Protein AF-G2FQE1-F1 (afdb_monomer_lite)

Foldseek 3Di:
DVVVVVVVVVVVVVVVVVVVVVVVVVVVVVVVVVVVVVVVVVVVVVVCVVVPDDDDDPDDCVVVPDDPDPDPPDDDDPPDPDPPPPPDPPPDPDDPPDDPDPDDDPDDPDPVVDPDPDPDPDDDDDDDDDPDDDDDDDPDDDDDPDDDDDDDDDDDDDDDDDDDDDDDDDDDDDDDDDDDDPDPPPDDDDDDDDDDDDDDDDDDDDDDDDDD

Secondary structure (DSSP, 8-state):
-HHHHHHHHHHHHHHHHHHHHHHHHHHHHHHHHHHHHHHHHHHHHHHHHHHS-PPPPP--GGGS-SPP----S----TTS----------PPP-PPP-PPPPS--PPPPPTTT----PPPPPPPPPPPPPPPPPPPPPPPPPPPPPPPPPPP-PPPPPPPPPPP-PPP--PPPP-PPPPPP-----PPPPPPPPPPPPPPPPPPPPPPPPP-

pLDDT: mean 73.3, std 14.6, range [48.66, 98.69]

Sequence (212 aa):
MTTIIAKQGTLDTDLKNLGDQFDQMLNKQDTTNNTLDSINSTLEDLSDYITTPRSASSLSTSSLGSVPTFDPTVPFIPGEPDRDPYNGFIPVPQLPPYIDSPSPLPAMPDPSTLVMPHDNPKPSNSPVPITAPLTPQTPARSQNPLPPQSPVTQQTPLTTSPVAMDPPLTKSPVAMDAPLEPSTVQRSTPIAPQTPISPNQPYTMQEPIPPQ

Structure (mmCIF, N/CA/C/O backbone):
data_AF-G2FQE1-F1
#
_entry.id   AF-G2FQE1-F1
#
loop_
_atom_site.group_PDB
_atom_site.id
_atom_site.type_symbol
_atom_site.label_atom_id
_atom_site.label_alt_id
_atom_site.label_comp_id
_atom_site.label_asym_id
_atom_site.label_entity_id
_atom_site.label_seq_id
_atom_site.pdbx_PDB_ins_code
_atom_site.Cartn_x
_atom_site.Cartn_y
_atom_site.Cartn_z
_atom_site.occupancy
_atom_site.B_iso_or_equiv
_atom_site.auth_seq_id
_atom_site.auth_comp_id
_atom_site.auth_asym_id
_atom_site.auth_atom_id
_atom_site.pdbx_PDB_model_num
ATOM 1 N N . MET A 1 1 ? -31.942 2.927 51.620 1.00 60.81 1 MET A N 1
ATOM 2 C CA . MET A 1 1 ? -32.077 3.544 50.278 1.00 60.81 1 MET A CA 1
ATOM 3 C C . MET A 1 1 ? -30.751 4.068 49.735 1.00 60.81 1 MET A C 1
ATOM 5 O O . MET A 1 1 ? -30.472 3.838 48.569 1.00 60.81 1 MET A O 1
ATOM 9 N N . THR A 1 2 ? -29.896 4.685 50.554 1.00 60.97 2 THR A N 1
ATOM 10 C CA . THR A 1 2 ? -28.629 5.311 50.124 1.00 60.97 2 THR A CA 1
ATOM 11 C C . THR A 1 2 ? -27.652 4.358 49.413 1.00 60.97 2 THR A C 1
ATOM 13 O O . THR A 1 2 ? -27.061 4.727 48.406 1.00 60.97 2 THR A O 1
ATOM 16 N N . THR A 1 3 ? -27.535 3.102 49.858 1.00 64.56 3 THR A N 1
ATOM 17 C CA . THR A 1 3 ? -26.645 2.096 49.238 1.00 64.56 3 THR A CA 1
ATOM 18 C C . THR A 1 3 ? -27.119 1.620 47.861 1.00 64.56 3 THR A C 1
ATOM 20 O O . THR A 1 3 ? -26.300 1.270 47.019 1.00 64.56 3 THR A O 1
ATOM 23 N N . ILE A 1 4 ? -28.435 1.606 47.620 1.00 64.19 4 ILE A N 1
ATOM 24 C CA . ILE A 1 4 ? -29.007 1.211 46.322 1.00 64.19 4 ILE A CA 1
ATOM 25 C C . ILE A 1 4 ? -28.760 2.328 45.299 1.00 64.19 4 ILE A C 1
ATOM 27 O O . ILE A 1 4 ? -28.335 2.050 44.185 1.00 64.19 4 ILE A O 1
ATOM 31 N N . ILE A 1 5 ? -28.915 3.589 45.715 1.00 66.56 5 ILE A N 1
ATOM 32 C CA . ILE A 1 5 ? -28.657 4.767 44.873 1.00 66.56 5 ILE A CA 1
ATOM 33 C C . ILE A 1 5 ? -27.174 4.845 44.466 1.00 66.56 5 ILE A C 1
ATOM 35 O O . ILE A 1 5 ? -26.870 5.112 43.308 1.00 66.56 5 ILE A O 1
ATOM 39 N N . ALA A 1 6 ? -26.246 4.539 45.380 1.00 65.44 6 ALA A N 1
ATOM 40 C CA . ALA A 1 6 ? -24.813 4.535 45.073 1.00 65.44 6 ALA A CA 1
ATOM 41 C C . ALA A 1 6 ? -24.417 3.463 44.037 1.00 65.44 6 ALA A C 1
ATOM 43 O O . ALA A 1 6 ? -23.605 3.736 43.158 1.00 65.44 6 ALA A O 1
ATOM 44 N N . LYS A 1 7 ? -25.015 2.262 44.104 1.00 73.81 7 LYS A N 1
ATOM 45 C CA . LYS A 1 7 ? -24.761 1.184 43.130 1.00 73.81 7 LYS A CA 1
ATOM 46 C C . LYS A 1 7 ? -25.359 1.467 41.746 1.00 73.81 7 LYS A C 1
ATOM 48 O O . LYS A 1 7 ? -24.840 0.968 40.752 1.00 73.81 7 LYS A O 1
ATOM 53 N N . GLN A 1 8 ? -26.427 2.263 41.678 1.00 70.00 8 GLN A N 1
ATOM 54 C CA . GLN A 1 8 ? -27.011 2.698 40.408 1.00 70.00 8 GLN A CA 1
ATOM 55 C C . GLN A 1 8 ? -26.047 3.636 39.658 1.00 70.00 8 GLN A C 1
ATOM 57 O O . GLN A 1 8 ? -25.784 3.429 38.479 1.00 70.00 8 GLN A O 1
ATOM 62 N N . GLY A 1 9 ? -25.439 4.602 40.360 1.00 81.12 9 GLY A N 1
ATOM 63 C CA . GLY A 1 9 ? -24.498 5.554 39.752 1.00 81.12 9 GLY A CA 1
ATOM 64 C C . GLY A 1 9 ? -23.199 4.920 39.233 1.00 81.12 9 GLY A C 1
ATOM 65 O O . GLY A 1 9 ? -22.647 5.376 38.230 1.00 81.12 9 GLY A O 1
ATOM 66 N N . THR A 1 10 ? -22.719 3.844 39.869 1.00 88.62 10 THR A N 1
ATOM 67 C CA . THR A 1 10 ? -21.558 3.087 39.368 1.00 88.62 10 THR A CA 1
ATOM 68 C C . THR A 1 10 ? -21.888 2.322 38.088 1.00 88.62 10 THR A C 1
ATOM 70 O O . THR A 1 10 ? -21.100 2.359 37.151 1.00 88.62 10 THR A O 1
ATOM 73 N N . LEU A 1 11 ? -23.075 1.708 38.007 1.00 92.12 11 LEU A N 1
ATOM 74 C CA . LEU A 1 11 ? -23.494 0.958 36.820 1.00 92.12 11 LEU A CA 1
ATOM 75 C C . LEU A 1 11 ? -23.628 1.861 35.587 1.00 92.12 11 LEU A C 1
ATOM 77 O O . LEU A 1 11 ? -23.154 1.495 34.515 1.00 92.12 11 LEU A O 1
ATOM 81 N N . ASP A 1 12 ? -24.221 3.047 35.738 1.00 94.94 12 ASP A N 1
ATOM 82 C CA . ASP A 1 12 ? -24.352 4.002 34.628 1.00 94.94 12 ASP A CA 1
ATOM 83 C C . ASP A 1 12 ? -22.978 4.454 34.106 1.00 94.94 12 ASP A C 1
ATOM 85 O O . ASP A 1 12 ? -22.769 4.582 32.898 1.00 94.94 12 ASP A O 1
ATOM 89 N N . THR A 1 13 ? -22.013 4.641 35.013 1.00 95.62 13 THR A N 1
ATOM 90 C CA . THR A 1 13 ? -20.633 4.998 34.653 1.00 95.62 13 THR A CA 1
ATOM 91 C C . THR A 1 13 ? -19.942 3.859 33.905 1.00 95.62 13 THR A C 1
ATOM 93 O O . THR A 1 13 ? -19.303 4.095 32.880 1.00 95.62 13 THR A O 1
ATOM 96 N N . ASP A 1 14 ? -20.100 2.622 34.373 1.00 95.94 14 ASP A N 1
ATOM 97 C CA . ASP A 1 14 ? -19.500 1.444 33.744 1.00 95.94 14 ASP A CA 1
ATOM 98 C C . ASP A 1 14 ? -20.082 1.187 32.348 1.00 95.94 14 ASP A C 1
ATOM 100 O O . ASP A 1 14 ? -19.332 0.920 31.408 1.00 95.94 14 ASP A O 1
ATOM 104 N N . LEU A 1 15 ? -21.401 1.337 32.181 1.00 97.69 15 LEU A N 1
ATOM 105 C CA . LEU A 1 15 ? -22.065 1.213 30.880 1.00 97.69 15 LEU A CA 1
ATOM 106 C C . LEU A 1 15 ? -21.604 2.296 29.902 1.00 97.69 15 LEU A C 1
ATOM 108 O O . LEU A 1 15 ? -21.346 1.994 28.736 1.00 97.69 15 LEU A O 1
ATOM 112 N N . LYS A 1 16 ? -21.445 3.538 30.372 1.00 97.50 16 LYS A N 1
ATOM 113 C CA . LYS A 1 16 ? -20.889 4.619 29.553 1.00 97.50 16 LYS A CA 1
ATOM 114 C C . LYS A 1 16 ? -19.453 4.309 29.125 1.00 97.50 16 LYS A C 1
ATOM 116 O O . LYS A 1 16 ? -19.133 4.430 27.948 1.00 97.50 16 LYS A O 1
ATOM 121 N N . ASN A 1 17 ? -18.607 3.869 30.056 1.00 97.50 17 ASN A N 1
ATOM 122 C CA . ASN A 1 17 ? -17.221 3.510 29.758 1.00 97.50 17 ASN A CA 1
ATOM 123 C C . ASN A 1 17 ? -17.131 2.351 28.754 1.00 97.50 17 ASN A C 1
ATOM 125 O O . ASN A 1 17 ? -16.271 2.371 27.876 1.00 97.50 17 ASN A O 1
ATOM 129 N N . LEU A 1 18 ? -18.019 1.357 28.862 1.00 98.31 18 LEU A N 1
ATOM 130 C CA . LEU A 1 18 ? -18.104 0.256 27.904 1.00 98.31 18 LEU A CA 1
ATOM 131 C C . LEU A 1 18 ? -18.507 0.755 26.508 1.00 98.31 18 LEU A C 1
ATOM 133 O O . LEU A 1 18 ? -17.918 0.322 25.519 1.00 98.31 18 LEU A O 1
ATOM 137 N N . GLY A 1 19 ? -19.463 1.687 26.432 1.00 98.44 19 GLY A N 1
ATOM 138 C CA . GLY A 1 19 ? -19.838 2.357 25.183 1.00 98.44 19 GLY A CA 1
ATOM 139 C C . GLY A 1 19 ? -18.655 3.092 24.550 1.00 98.44 19 GLY A C 1
ATOM 140 O O . GLY A 1 19 ? -18.299 2.814 23.408 1.00 98.44 19 GLY A O 1
ATOM 141 N N . ASP A 1 20 ? -17.965 3.925 25.334 1.00 98.50 20 ASP A N 1
ATOM 142 C CA . ASP A 1 20 ? -16.794 4.685 24.878 1.00 98.50 20 ASP A CA 1
ATOM 143 C C . ASP A 1 20 ? -15.660 3.749 24.383 1.00 98.50 20 ASP A C 1
ATOM 145 O O . ASP A 1 20 ? -14.934 4.071 23.438 1.00 98.50 20 ASP A O 1
ATOM 149 N N . GLN A 1 21 ? -15.494 2.568 24.996 1.00 98.44 21 GLN A N 1
ATOM 150 C CA . GLN A 1 21 ? -14.537 1.549 24.541 1.00 98.44 21 GLN A CA 1
ATOM 151 C C . GLN A 1 21 ? -14.956 0.886 23.225 1.00 98.44 21 GLN A C 1
ATOM 153 O O . GLN A 1 21 ? -14.098 0.628 22.374 1.00 98.44 21 GLN A O 1
ATOM 158 N N . PHE A 1 22 ? -16.248 0.603 23.048 1.00 98.69 22 PHE A N 1
ATOM 159 C CA . PHE A 1 22 ? -16.766 0.011 21.817 1.00 98.69 22 PHE A CA 1
ATOM 160 C C . PHE A 1 22 ? -16.602 0.969 20.632 1.00 98.69 22 PHE A C 1
ATOM 162 O O . PHE A 1 22 ? -16.105 0.563 19.581 1.00 98.69 22 PHE A O 1
ATOM 169 N N . ASP A 1 23 ? -16.878 2.257 20.836 1.00 98.56 23 ASP A N 1
ATOM 170 C CA . ASP A 1 23 ? -16.671 3.292 19.818 1.00 98.56 23 ASP A CA 1
ATOM 171 C C . ASP A 1 23 ? -15.193 3.416 19.423 1.00 98.56 23 ASP A C 1
ATOM 173 O O . ASP A 1 23 ? -14.850 3.545 18.246 1.00 98.56 23 ASP A O 1
ATOM 177 N N . GLN A 1 24 ? -14.271 3.323 20.385 1.00 98.19 24 GLN A N 1
ATOM 178 C CA . GLN A 1 24 ? -12.838 3.294 20.076 1.00 98.19 24 GLN A CA 1
ATOM 179 C C . GLN A 1 24 ? -12.437 2.057 19.268 1.00 98.19 24 GLN A C 1
ATOM 181 O O . GLN A 1 24 ? -11.564 2.146 18.401 1.00 98.19 24 GLN A O 1
ATOM 186 N N . MET A 1 25 ? -13.042 0.903 19.552 1.00 98.00 25 MET A N 1
ATOM 187 C CA . MET A 1 25 ? -12.784 -0.331 18.813 1.00 98.00 25 MET A CA 1
ATOM 188 C C . MET A 1 25 ? -13.276 -0.225 17.368 1.00 98.00 25 MET A C 1
ATOM 190 O O . MET A 1 25 ? -12.519 -0.562 16.459 1.00 98.00 25 MET A O 1
ATOM 194 N N . LEU A 1 26 ? -14.480 0.314 17.160 1.00 98.50 26 LEU A N 1
ATOM 195 C CA . LEU A 1 26 ? -15.042 0.580 15.834 1.00 98.50 26 LEU A CA 1
ATOM 196 C C . LEU A 1 26 ? -14.143 1.518 15.022 1.00 98.50 26 LEU A C 1
ATOM 198 O O . LEU A 1 26 ? -13.720 1.171 13.924 1.00 98.50 26 LEU A O 1
ATOM 202 N N . ASN A 1 27 ? -13.725 2.644 15.606 1.00 98.44 27 ASN A N 1
ATOM 203 C CA . ASN A 1 27 ? -12.832 3.589 14.927 1.00 98.44 27 ASN A CA 1
ATOM 204 C C . ASN A 1 27 ? -11.481 2.956 14.529 1.00 98.44 27 ASN A C 1
ATOM 206 O O . ASN A 1 27 ? -10.924 3.243 13.463 1.00 98.44 27 ASN A O 1
ATOM 210 N N . LYS A 1 28 ? -10.932 2.073 15.375 1.00 98.50 28 LYS A N 1
ATOM 211 C CA . LYS A 1 28 ? -9.708 1.319 15.050 1.00 98.50 28 LYS A CA 1
ATOM 212 C C . LYS A 1 28 ? -9.937 0.310 13.929 1.00 98.50 28 LYS A C 1
ATOM 214 O O . LYS A 1 28 ? -9.049 0.133 13.091 1.00 98.50 28 LYS A O 1
ATOM 219 N N . GLN A 1 29 ? -11.097 -0.341 13.912 1.00 98.62 29 GLN A N 1
ATOM 220 C CA . GLN A 1 29 ? -11.478 -1.266 12.852 1.00 98.62 29 GLN A CA 1
ATOM 221 C C . GLN A 1 29 ? -11.587 -0.535 11.509 1.00 98.62 29 GLN A C 1
ATOM 223 O O . GLN A 1 29 ? -10.979 -0.980 10.537 1.00 98.62 29 GLN A O 1
ATOM 228 N N . ASP A 1 30 ? -12.236 0.628 11.476 1.00 98.44 30 ASP A N 1
ATOM 229 C CA . ASP A 1 30 ? -12.350 1.454 10.268 1.00 98.44 30 ASP A CA 1
ATOM 230 C C . ASP A 1 30 ? -10.982 1.910 9.754 1.00 98.44 30 ASP A C 1
ATOM 232 O O . ASP A 1 30 ? -10.675 1.787 8.570 1.00 98.44 30 ASP A O 1
ATOM 236 N N . THR A 1 31 ? -10.104 2.360 10.654 1.00 98.44 31 THR A N 1
ATOM 237 C CA . THR A 1 31 ? -8.726 2.740 10.296 1.00 98.44 31 THR A CA 1
ATOM 238 C C . THR A 1 31 ? -7.957 1.564 9.683 1.00 98.44 31 THR A C 1
ATOM 240 O O . THR A 1 31 ? -7.219 1.731 8.708 1.00 98.44 31 THR A O 1
ATOM 243 N N . THR A 1 32 ? -8.138 0.364 10.241 1.00 98.38 32 THR A N 1
ATOM 244 C CA . THR A 1 32 ? -7.500 -0.860 9.741 1.00 98.38 32 THR A CA 1
ATOM 245 C C . THR A 1 32 ? -8.018 -1.217 8.350 1.00 98.38 32 THR A C 1
ATOM 247 O O . THR A 1 32 ? -7.208 -1.486 7.464 1.00 98.38 32 THR A O 1
ATOM 250 N N . ASN A 1 33 ? -9.334 -1.149 8.133 1.00 98.50 33 ASN A N 1
ATOM 251 C CA . ASN A 1 33 ? -9.948 -1.404 6.828 1.00 98.50 33 ASN A CA 1
ATOM 252 C C . ASN A 1 33 ? -9.439 -0.416 5.769 1.00 98.50 33 ASN A C 1
ATOM 254 O O . ASN A 1 33 ? -8.922 -0.842 4.743 1.00 98.50 33 ASN A O 1
ATOM 258 N N . ASN A 1 34 ? -9.432 0.885 6.072 1.00 98.50 34 ASN A N 1
ATOM 259 C CA . ASN A 1 34 ? -8.918 1.910 5.154 1.00 98.50 34 ASN A CA 1
ATOM 260 C C . ASN A 1 34 ? -7.437 1.690 4.785 1.00 98.50 34 ASN A C 1
ATOM 262 O O . ASN A 1 34 ? -7.003 1.965 3.663 1.00 98.50 34 ASN A O 1
ATOM 266 N N . THR A 1 35 ? -6.640 1.191 5.736 1.00 98.62 35 THR A N 1
ATOM 267 C CA . THR A 1 35 ? -5.233 0.845 5.495 1.00 98.62 35 THR A CA 1
ATOM 268 C C . THR A 1 35 ? -5.109 -0.370 4.574 1.00 98.62 35 THR A C 1
ATOM 270 O O . THR A 1 35 ? -4.293 -0.352 3.654 1.00 98.62 35 THR A O 1
ATOM 273 N N . LEU A 1 36 ? -5.920 -1.411 4.793 1.00 98.69 36 LEU A N 1
ATOM 274 C CA . LEU A 1 36 ? -5.958 -2.597 3.933 1.00 98.69 36 LEU A CA 1
ATOM 275 C C . LEU A 1 36 ? -6.382 -2.247 2.504 1.00 98.69 36 LEU A C 1
ATOM 277 O O . LEU A 1 36 ? -5.744 -2.715 1.564 1.00 98.69 36 LEU A O 1
ATOM 281 N N . ASP A 1 37 ? -7.369 -1.368 2.344 1.00 98.62 37 ASP A N 1
ATOM 282 C CA . ASP A 1 37 ? -7.817 -0.897 1.030 1.00 98.62 37 ASP A CA 1
ATOM 283 C C . ASP A 1 37 ? -6.700 -0.142 0.296 1.00 98.62 37 ASP A C 1
ATOM 285 O O . ASP A 1 37 ? -6.446 -0.376 -0.886 1.00 98.62 37 ASP A O 1
ATOM 289 N N . SER A 1 38 ? -5.961 0.707 1.017 1.00 98.56 38 SER A N 1
ATOM 290 C CA . SER A 1 38 ? -4.816 1.442 0.463 1.00 98.56 38 SER A CA 1
ATOM 291 C C . SER A 1 38 ? -3.686 0.502 0.024 1.00 98.56 38 SER A C 1
ATOM 293 O O . SER A 1 38 ? -3.086 0.687 -1.039 1.00 98.56 38 SER A O 1
ATOM 295 N N . ILE A 1 39 ? -3.398 -0.531 0.825 1.00 98.56 39 ILE A N 1
ATOM 296 C CA . ILE A 1 39 ? -2.419 -1.569 0.475 1.00 98.56 39 ILE A CA 1
ATOM 297 C C . ILE A 1 39 ? -2.881 -2.325 -0.769 1.00 98.56 39 ILE A C 1
ATOM 299 O O . ILE A 1 39 ? -2.083 -2.512 -1.684 1.00 98.56 39 ILE A O 1
ATOM 303 N N . ASN A 1 40 ? -4.154 -2.722 -0.830 1.00 98.56 40 ASN A N 1
ATOM 304 C CA . ASN A 1 40 ? -4.689 -3.458 -1.969 1.00 98.56 40 ASN A CA 1
ATOM 305 C C . ASN A 1 40 ? -4.598 -2.634 -3.262 1.00 98.56 40 ASN A C 1
ATOM 307 O O . ASN A 1 40 ? -4.081 -3.130 -4.257 1.00 98.56 40 ASN A O 1
ATOM 311 N N . SER A 1 41 ? -4.969 -1.351 -3.214 1.00 98.50 41 SER A N 1
ATOM 312 C CA . SER A 1 41 ? -4.802 -0.427 -4.345 1.00 98.50 41 SER A CA 1
ATOM 313 C C . SER A 1 41 ? -3.339 -0.310 -4.789 1.00 98.50 41 SER A C 1
ATOM 315 O O . SER A 1 41 ? -3.049 -0.350 -5.979 1.00 98.50 41 SER A O 1
ATOM 317 N N . THR A 1 42 ? -2.398 -0.215 -3.844 1.00 98.56 42 THR A N 1
ATOM 318 C CA . THR A 1 42 ? -0.963 -0.124 -4.169 1.00 98.56 42 THR A CA 1
ATOM 319 C C . THR A 1 42 ? -0.447 -1.414 -4.816 1.00 98.56 42 THR A C 1
ATOM 321 O O . THR A 1 42 ? 0.402 -1.376 -5.706 1.00 98.56 42 THR A O 1
ATOM 324 N N . LEU A 1 43 ? -0.940 -2.572 -4.366 1.00 98.50 43 LEU A N 1
ATOM 325 C CA . LEU A 1 43 ? -0.593 -3.867 -4.949 1.00 98.50 43 LEU A CA 1
ATOM 326 C C . LEU A 1 43 ? -1.181 -4.033 -6.353 1.00 98.50 43 LEU A C 1
ATOM 328 O O . LEU A 1 43 ? -0.507 -4.596 -7.214 1.00 98.50 43 LEU A O 1
ATOM 332 N N . GLU A 1 44 ? -2.386 -3.521 -6.602 1.00 98.38 44 GLU A N 1
ATOM 333 C CA . GLU A 1 44 ? -2.984 -3.475 -7.940 1.00 98.38 44 GLU A CA 1
ATOM 334 C C . GLU A 1 44 ? -2.168 -2.588 -8.886 1.00 98.38 44 GLU A C 1
ATOM 336 O O . GLU A 1 44 ? -1.800 -3.043 -9.969 1.00 98.38 44 GLU A O 1
ATOM 341 N N . ASP A 1 45 ? -1.785 -1.384 -8.452 1.00 97.56 45 ASP A N 1
ATOM 342 C CA . ASP A 1 45 ? -0.933 -0.482 -9.238 1.00 97.56 45 ASP A CA 1
ATOM 343 C C . ASP A 1 45 ? 0.431 -1.111 -9.552 1.00 97.56 45 ASP A C 1
ATOM 345 O O . ASP A 1 45 ? 0.932 -1.026 -10.678 1.00 97.56 45 ASP A O 1
ATOM 349 N N . LEU A 1 46 ? 1.045 -1.773 -8.565 1.00 97.81 46 LEU A N 1
ATOM 350 C CA . LEU A 1 46 ? 2.307 -2.482 -8.758 1.00 97.81 46 LEU A CA 1
ATOM 351 C C . LEU A 1 46 ? 2.137 -3.657 -9.724 1.00 97.81 46 LEU A C 1
ATOM 353 O O . LEU A 1 46 ? 2.990 -3.863 -10.587 1.00 97.81 46 LEU A O 1
ATOM 357 N N . SER A 1 47 ? 1.045 -4.410 -9.590 1.00 97.69 47 SER A N 1
ATOM 358 C CA . SER A 1 47 ? 0.710 -5.510 -10.489 1.00 97.69 47 SER A CA 1
ATOM 359 C C . SER A 1 47 ? 0.544 -5.011 -11.923 1.00 97.69 47 SER A C 1
ATOM 361 O O . SER A 1 47 ? 1.112 -5.599 -12.843 1.00 97.69 47 SER A O 1
ATOM 363 N N . ASP A 1 48 ? -0.169 -3.907 -12.140 1.00 97.31 48 ASP A N 1
ATOM 364 C CA . ASP A 1 48 ? -0.281 -3.293 -13.465 1.00 97.31 48 ASP A CA 1
ATOM 365 C C . ASP A 1 48 ? 1.088 -2.835 -13.987 1.00 97.31 48 ASP A C 1
ATOM 367 O O . ASP A 1 48 ? 1.449 -3.115 -15.129 1.00 97.31 48 ASP A O 1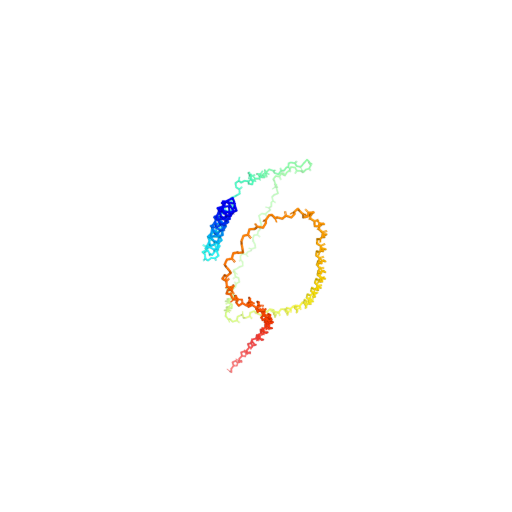
ATOM 371 N N . TYR A 1 49 ? 1.906 -2.204 -13.143 1.00 94.81 49 TYR A N 1
ATOM 372 C CA . TYR A 1 49 ? 3.239 -1.751 -13.539 1.00 94.81 49 TYR A CA 1
ATOM 373 C C . TYR A 1 49 ? 4.147 -2.895 -14.018 1.00 94.81 49 TYR A C 1
ATOM 375 O O . TYR A 1 49 ? 4.876 -2.722 -14.996 1.00 94.81 49 TYR A O 1
ATOM 383 N N . ILE A 1 50 ? 4.114 -4.053 -13.349 1.00 95.81 50 ILE A N 1
ATOM 384 C CA . ILE A 1 50 ? 4.960 -5.203 -13.710 1.00 95.81 50 ILE A CA 1
ATOM 385 C C . ILE A 1 50 ? 4.383 -6.042 -14.857 1.00 95.81 50 ILE A C 1
ATOM 387 O O . ILE A 1 50 ? 5.152 -6.689 -15.568 1.00 95.81 50 ILE A O 1
ATOM 391 N N . THR A 1 51 ? 3.058 -6.074 -15.029 1.00 96.38 51 THR A N 1
ATOM 392 C CA . THR A 1 51 ? 2.403 -6.938 -16.030 1.00 96.38 51 THR A CA 1
ATOM 393 C C . THR A 1 51 ? 2.108 -6.229 -17.344 1.00 96.38 51 THR A C 1
ATOM 395 O O . THR A 1 51 ? 2.090 -6.886 -18.386 1.00 96.38 51 THR A O 1
ATOM 398 N N . THR A 1 52 ? 1.929 -4.909 -17.328 1.00 95.12 52 THR A N 1
ATOM 399 C CA . THR A 1 52 ? 1.635 -4.118 -18.521 1.00 95.12 52 THR A CA 1
ATOM 400 C C . THR A 1 52 ? 2.941 -3.582 -19.118 1.00 95.12 52 THR A C 1
ATOM 402 O O . THR A 1 52 ? 3.600 -2.750 -18.491 1.00 95.12 52 THR A O 1
ATOM 405 N N . PRO A 1 53 ? 3.350 -3.999 -20.335 1.00 88.38 53 PRO A N 1
ATOM 406 C CA . PRO A 1 53 ? 4.543 -3.466 -20.987 1.00 88.38 53 PRO A CA 1
ATOM 407 C C . PRO A 1 53 ? 4.404 -1.958 -21.212 1.00 88.38 53 PRO A C 1
ATOM 409 O O . PRO A 1 53 ? 3.556 -1.504 -21.982 1.00 88.38 53 PRO A O 1
ATOM 412 N N . ARG A 1 54 ? 5.246 -1.163 -20.549 1.00 85.88 54 ARG A N 1
ATOM 413 C CA . ARG A 1 54 ? 5.267 0.296 -20.710 1.00 85.88 54 ARG A CA 1
ATOM 414 C C . ARG A 1 54 ? 6.383 0.686 -21.670 1.00 85.88 54 ARG A C 1
ATOM 416 O O . ARG A 1 54 ? 7.527 0.268 -21.517 1.00 85.88 54 ARG A O 1
ATOM 423 N N . SER A 1 55 ? 6.053 1.506 -22.664 1.00 86.50 55 SER A N 1
ATOM 424 C CA . SER A 1 55 ? 7.076 2.157 -23.486 1.00 86.50 55 SER A CA 1
ATOM 425 C C . SER A 1 55 ? 7.787 3.203 -22.632 1.00 86.50 55 SER A C 1
ATOM 427 O O . SER A 1 55 ? 7.125 3.981 -21.945 1.00 86.50 55 SER A O 1
ATOM 429 N N . ALA A 1 56 ? 9.120 3.220 -22.647 1.00 80.00 56 ALA A N 1
ATOM 430 C CA . ALA A 1 56 ? 9.879 4.233 -21.926 1.00 80.00 56 ALA A CA 1
ATOM 431 C C . ALA A 1 56 ? 9.509 5.624 -22.462 1.00 80.00 56 ALA A C 1
ATOM 433 O O . ALA A 1 56 ? 9.637 5.888 -23.659 1.00 80.00 56 ALA A O 1
ATOM 434 N N . SER A 1 57 ? 9.046 6.512 -21.580 1.00 81.25 57 SER A N 1
ATOM 435 C CA . SER A 1 57 ? 8.852 7.917 -21.928 1.00 81.25 57 SER A CA 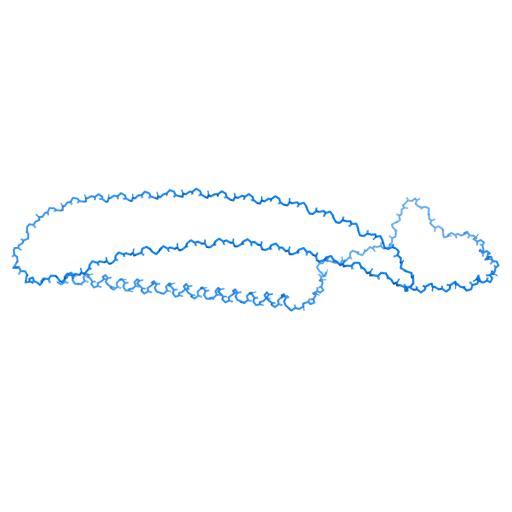1
ATOM 436 C C . SER A 1 57 ? 10.184 8.502 -22.396 1.00 81.25 57 SER A C 1
ATOM 438 O O . SER A 1 57 ? 11.223 8.254 -21.781 1.00 81.25 57 SER A O 1
ATOM 440 N N . SER A 1 58 ? 10.165 9.291 -23.472 1.00 80.62 58 SER A N 1
ATOM 441 C CA . SER A 1 58 ? 11.358 9.994 -23.944 1.00 80.62 58 SER A CA 1
ATOM 442 C C . SER A 1 58 ? 11.920 10.859 -22.816 1.00 80.62 58 SER A C 1
ATOM 444 O O . SER A 1 58 ? 11.192 11.674 -22.243 1.00 80.62 58 SER A O 1
ATOM 446 N N . LEU A 1 59 ? 13.204 10.687 -22.502 1.00 82.25 59 LEU A N 1
ATOM 447 C CA . LEU A 1 59 ? 13.885 11.488 -21.494 1.00 82.25 59 LEU A CA 1
ATOM 448 C C . LEU A 1 59 ? 13.851 12.958 -21.941 1.00 82.25 59 LEU A C 1
ATOM 450 O O . LEU A 1 59 ? 14.477 13.321 -22.935 1.00 82.25 59 LEU A O 1
ATOM 454 N N . SER A 1 60 ? 13.081 13.797 -21.246 1.00 82.12 60 SER A N 1
ATOM 455 C CA . SER A 1 60 ? 13.012 15.221 -21.567 1.00 82.12 60 SER A CA 1
ATOM 456 C C . SER A 1 60 ? 14.298 15.896 -21.108 1.00 82.12 60 SER A C 1
ATOM 458 O O . SER A 1 60 ? 14.527 16.094 -19.917 1.00 82.12 60 SER A O 1
ATOM 460 N N . THR A 1 61 ? 15.147 16.254 -22.065 1.00 79.31 61 THR A N 1
ATOM 461 C CA . THR A 1 61 ? 16.374 17.019 -21.823 1.00 79.31 61 THR A CA 1
ATOM 462 C C . THR A 1 61 ? 16.118 18.524 -21.785 1.00 79.31 61 THR A C 1
ATOM 464 O O . THR A 1 61 ? 17.066 19.297 -21.697 1.00 79.31 61 THR A O 1
ATOM 467 N N . SER A 1 62 ? 14.857 18.972 -21.826 1.00 80.56 62 SER A N 1
ATOM 468 C CA . SER A 1 62 ? 14.503 20.398 -21.836 1.00 80.56 62 SER A CA 1
ATOM 469 C C . SER A 1 62 ? 15.001 21.152 -20.595 1.00 80.56 62 SER A C 1
ATOM 471 O O . SER A 1 62 ? 1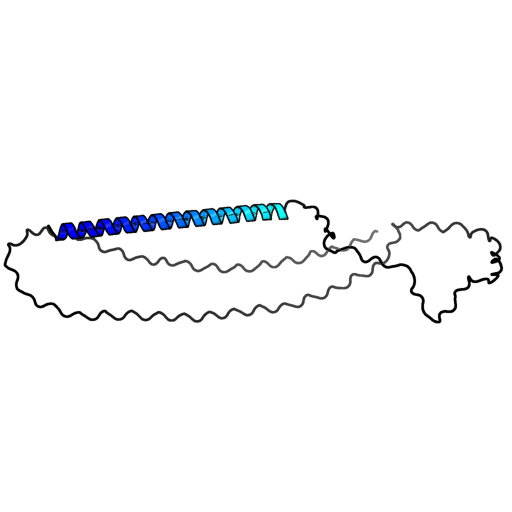5.185 22.363 -20.656 1.00 80.56 62 SER A O 1
ATOM 473 N N . SER A 1 63 ? 15.249 20.451 -19.482 1.00 82.06 63 SER A N 1
ATOM 474 C CA . SER A 1 63 ? 15.819 21.022 -18.254 1.00 82.06 63 SER A CA 1
ATOM 475 C C . SER A 1 63 ? 17.350 21.053 -18.223 1.00 82.06 63 SER A C 1
ATOM 477 O O . SER A 1 63 ? 17.913 21.724 -17.362 1.00 82.06 63 SER A O 1
ATOM 479 N N . LEU A 1 64 ? 18.036 20.373 -19.151 1.00 77.38 64 LEU A N 1
ATOM 480 C CA . LEU A 1 64 ? 19.505 20.344 -19.218 1.00 77.38 64 LEU A CA 1
ATOM 481 C C . LEU A 1 64 ? 20.104 21.619 -19.839 1.00 77.38 64 LEU A C 1
ATOM 483 O O . LEU A 1 64 ? 21.317 21.711 -20.006 1.00 77.38 64 LEU A O 1
ATOM 487 N N . GLY A 1 65 ? 19.267 22.618 -20.134 1.00 79.88 65 GLY A N 1
ATOM 488 C CA . GLY A 1 65 ? 19.681 23.859 -20.775 1.00 79.88 65 GLY A CA 1
ATOM 489 C C . GLY A 1 65 ? 20.032 23.664 -22.250 1.00 79.88 65 GLY A C 1
ATOM 490 O O . GLY A 1 65 ? 20.028 22.555 -22.786 1.00 79.88 65 GLY A O 1
ATOM 491 N N . SER A 1 66 ? 20.302 24.772 -22.936 1.00 80.31 66 SER A N 1
ATOM 492 C CA . SER A 1 66 ? 20.788 24.733 -24.313 1.00 80.31 66 SER A CA 1
ATOM 493 C C . SER A 1 66 ? 22.118 23.986 -24.353 1.00 80.31 66 SER A C 1
ATOM 495 O O . SER A 1 66 ? 23.036 24.325 -23.605 1.00 80.31 66 SER A O 1
ATOM 497 N N . VAL A 1 67 ? 22.230 22.989 -25.234 1.00 78.94 67 VAL A N 1
ATOM 498 C CA . VAL A 1 67 ? 23.515 22.344 -25.530 1.00 78.94 67 VAL A CA 1
ATOM 499 C C . VAL A 1 67 ? 24.515 23.455 -25.868 1.00 78.94 67 VAL A C 1
ATOM 501 O O . VAL A 1 67 ? 24.188 24.292 -26.715 1.00 78.94 67 VAL A O 1
ATOM 504 N N . PRO A 1 68 ? 25.688 23.521 -25.210 1.00 75.50 68 PRO A N 1
ATOM 505 C CA . PRO A 1 68 ? 26.679 24.536 -25.522 1.00 75.50 68 PRO A CA 1
ATOM 506 C C . PRO A 1 68 ? 27.027 24.433 -27.006 1.00 75.50 68 PRO A C 1
ATOM 508 O O . PRO A 1 68 ? 27.507 23.406 -27.485 1.00 75.50 68 PRO A O 1
ATOM 511 N N . THR A 1 69 ? 26.726 25.493 -27.749 1.00 77.81 69 THR A N 1
ATOM 512 C CA . THR A 1 69 ? 27.122 25.616 -29.145 1.00 77.81 69 THR A CA 1
ATOM 513 C C . THR A 1 69 ? 28.625 25.830 -29.158 1.00 77.81 69 THR A C 1
ATOM 515 O O . THR A 1 69 ? 29.101 26.894 -28.762 1.00 77.81 69 THR A O 1
ATOM 518 N N . PHE A 1 70 ? 29.377 24.811 -29.565 1.00 74.06 70 PHE A N 1
ATOM 519 C CA . PHE A 1 70 ? 30.791 24.986 -29.858 1.00 74.06 70 PHE A CA 1
ATOM 520 C C . PHE A 1 70 ? 30.904 25.896 -31.075 1.00 74.06 70 PHE A C 1
ATOM 522 O O . PHE A 1 70 ? 30.335 25.603 -32.126 1.00 74.06 70 PHE A O 1
ATOM 529 N N . ASP A 1 71 ? 31.605 27.010 -30.908 1.00 80.94 71 ASP A N 1
ATOM 530 C CA . ASP A 1 71 ? 32.021 27.839 -32.025 1.00 80.94 71 ASP A CA 1
ATOM 531 C C . ASP A 1 71 ? 33.013 27.018 -32.871 1.00 80.94 71 ASP A C 1
ATOM 533 O O . ASP A 1 71 ? 34.069 26.639 -32.357 1.00 80.94 71 ASP A O 1
ATOM 537 N N . PRO A 1 72 ? 32.687 26.672 -34.132 1.00 74.56 72 PRO A N 1
ATOM 538 C CA . PRO A 1 72 ? 33.589 25.911 -34.992 1.00 74.56 72 PRO A CA 1
ATOM 539 C C . PRO A 1 72 ? 34.791 26.744 -35.454 1.00 74.56 72 PRO A C 1
ATOM 541 O O . PRO A 1 72 ? 35.667 26.216 -36.144 1.00 74.56 72 PRO A O 1
ATOM 544 N N . THR A 1 73 ? 34.837 2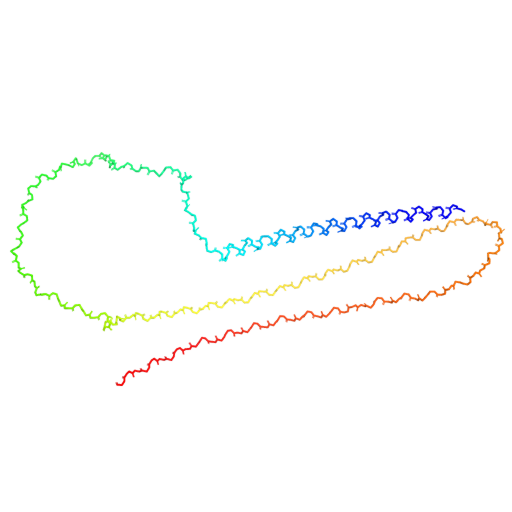8.036 -35.122 1.00 79.62 73 THR A N 1
ATOM 545 C CA . THR A 1 73 ? 35.961 28.896 -35.465 1.00 79.62 73 THR A CA 1
ATOM 546 C C . THR A 1 73 ? 37.184 28.449 -34.671 1.00 79.62 73 THR A C 1
ATOM 548 O O . THR A 1 73 ? 37.252 28.583 -33.450 1.00 79.62 73 THR A O 1
ATOM 551 N N . VAL A 1 74 ? 38.160 27.880 -35.380 1.00 75.69 74 VAL A N 1
ATOM 552 C CA . VAL A 1 74 ? 39.456 27.512 -34.806 1.00 75.69 74 VAL A CA 1
ATOM 553 C C . VAL A 1 74 ? 40.064 28.777 -34.187 1.00 75.69 74 VAL A C 1
ATOM 555 O O . VAL A 1 74 ? 40.160 29.792 -34.883 1.00 75.69 74 VAL A O 1
ATOM 558 N N . PRO A 1 75 ? 40.439 28.769 -32.896 1.00 73.19 75 PRO A N 1
ATOM 559 C CA . PRO A 1 75 ? 41.017 29.944 -32.264 1.00 73.19 75 PRO A CA 1
ATOM 560 C C . PRO A 1 75 ? 42.302 30.335 -32.994 1.00 73.19 75 PRO A C 1
ATOM 562 O O . PRO A 1 75 ? 43.141 29.486 -33.280 1.00 73.19 75 PRO A O 1
ATOM 565 N N . PHE A 1 76 ? 42.457 31.625 -33.288 1.00 73.88 76 PHE A N 1
ATOM 566 C CA . PHE A 1 76 ? 43.692 32.151 -33.859 1.00 73.88 76 PHE A CA 1
ATOM 567 C C . PHE A 1 76 ? 44.833 31.946 -32.856 1.00 73.88 76 PHE A C 1
ATOM 569 O O . PHE A 1 76 ? 44.823 32.541 -31.776 1.00 73.88 76 PHE A O 1
ATOM 576 N N . ILE A 1 77 ? 45.802 31.094 -33.197 1.00 76.25 77 ILE A N 1
ATOM 577 C CA . ILE A 1 77 ? 46.999 30.856 -32.388 1.00 76.25 77 ILE A CA 1
ATOM 578 C C . ILE A 1 77 ? 48.084 31.833 -32.865 1.00 76.25 77 ILE A C 1
ATOM 580 O O . ILE A 1 77 ? 48.572 31.700 -33.989 1.00 76.25 77 ILE A O 1
ATOM 584 N N . PRO A 1 78 ? 48.497 32.820 -32.047 1.00 72.06 78 PRO A N 1
ATOM 585 C CA . PRO A 1 78 ? 49.537 33.763 -32.440 1.00 72.06 78 PRO A CA 1
ATOM 586 C C . PRO A 1 78 ? 50.856 33.022 -32.694 1.00 72.06 78 PRO A C 1
ATOM 588 O O . PRO A 1 78 ? 51.410 32.409 -31.783 1.00 72.06 78 PRO A O 1
ATOM 591 N N . GLY A 1 79 ? 51.360 33.089 -33.926 1.00 74.50 79 GLY A N 1
ATOM 592 C CA . GLY A 1 79 ? 52.610 32.441 -34.332 1.00 74.50 79 GLY A CA 1
ATOM 593 C C . GLY A 1 79 ? 52.440 31.173 -35.170 1.00 74.50 79 GLY A C 1
ATOM 594 O O . GLY A 1 79 ? 53.450 30.651 -35.643 1.00 74.50 79 GLY A O 1
ATOM 595 N N . GLU A 1 80 ? 51.211 30.700 -35.414 1.00 68.75 80 GLU A N 1
ATOM 596 C CA . GLU A 1 80 ? 50.999 29.804 -36.553 1.00 68.75 80 GLU A CA 1
ATOM 597 C C . GLU A 1 80 ? 51.237 30.598 -37.848 1.00 68.75 80 GLU A C 1
ATOM 599 O O . GLU A 1 80 ? 50.667 31.682 -38.008 1.00 68.75 80 GLU A O 1
ATOM 604 N N . PRO A 1 81 ? 52.107 30.119 -38.757 1.00 64.75 81 PRO A N 1
ATOM 605 C CA . PRO A 1 81 ? 52.255 30.740 -40.063 1.00 64.75 81 PRO A CA 1
ATOM 606 C C . PRO A 1 81 ? 50.893 30.705 -40.754 1.00 64.75 81 PRO A C 1
ATOM 608 O O . PRO A 1 81 ? 50.249 29.652 -40.779 1.00 64.75 81 PRO A O 1
ATOM 611 N N . ASP A 1 82 ? 50.462 31.861 -41.271 1.00 58.94 82 ASP A N 1
ATOM 612 C CA . ASP A 1 82 ? 49.261 31.994 -42.093 1.00 58.94 82 ASP A CA 1
ATOM 613 C C . ASP A 1 82 ? 49.234 30.810 -43.059 1.00 58.94 82 ASP A C 1
ATOM 615 O O . ASP A 1 82 ? 50.221 30.559 -43.762 1.00 58.94 82 ASP A O 1
ATOM 619 N N . ARG A 1 83 ? 48.164 30.006 -43.022 1.00 56.56 83 ARG A N 1
ATOM 620 C CA . ARG A 1 83 ? 48.017 28.882 -43.947 1.00 56.56 83 ARG A CA 1
ATOM 621 C C . ARG A 1 83 ? 47.752 29.461 -45.327 1.00 56.56 83 ARG A C 1
ATOM 623 O O . ARG A 1 83 ? 46.613 29.463 -45.789 1.00 56.56 83 ARG A O 1
ATOM 630 N N . ASP A 1 84 ? 48.809 29.938 -45.976 1.00 59.78 84 ASP A N 1
ATOM 631 C CA . ASP A 1 84 ? 48.809 30.189 -47.402 1.00 59.78 84 ASP A CA 1
ATOM 632 C C . ASP A 1 84 ? 48.269 28.912 -48.056 1.00 59.78 84 ASP A C 1
ATOM 634 O O . ASP A 1 84 ? 48.804 27.820 -47.806 1.00 59.78 84 ASP A O 1
ATOM 638 N N . PRO A 1 85 ? 47.167 28.994 -48.822 1.00 62.75 85 PRO A N 1
ATOM 639 C CA . PRO A 1 85 ? 46.608 27.831 -49.487 1.00 62.75 85 PRO A CA 1
ATOM 640 C C . PRO A 1 85 ? 47.728 27.234 -50.326 1.00 62.75 85 PRO A C 1
ATOM 642 O O . PRO A 1 85 ? 48.275 27.925 -51.179 1.00 62.75 85 PRO A O 1
ATOM 645 N N . TYR A 1 86 ? 48.115 25.992 -50.014 1.00 55.44 86 TYR A N 1
ATOM 646 C CA . TYR A 1 86 ? 49.247 25.287 -50.609 1.00 55.44 86 TYR A CA 1
ATOM 647 C C . TYR A 1 86 ? 49.287 25.498 -52.127 1.00 55.44 86 TYR A C 1
ATOM 649 O O . TYR A 1 86 ? 48.653 24.769 -52.884 1.00 55.44 86 TYR A O 1
ATOM 657 N N . ASN A 1 87 ? 50.067 26.479 -52.581 1.00 54.19 87 ASN A N 1
ATOM 658 C CA . ASN A 1 87 ? 50.212 26.813 -53.996 1.00 54.19 87 ASN A CA 1
ATOM 659 C C . ASN A 1 87 ? 51.333 25.967 -54.619 1.00 54.19 87 ASN A C 1
ATOM 661 O O . ASN A 1 87 ? 52.116 26.416 -55.456 1.00 54.19 87 ASN A O 1
ATOM 665 N N . GLY A 1 88 ? 51.454 24.726 -54.144 1.00 57.69 88 GLY A N 1
ATOM 666 C CA . GLY A 1 88 ? 52.339 23.737 -54.722 1.00 57.69 88 GLY A CA 1
ATOM 667 C C . GLY A 1 88 ? 51.682 23.201 -55.980 1.00 57.69 88 GLY A C 1
ATOM 668 O O . GLY A 1 88 ? 50.626 22.579 -55.905 1.00 57.69 88 GLY A O 1
ATOM 669 N N . PHE A 1 89 ? 52.313 23.413 -57.133 1.00 58.56 89 PHE A N 1
ATOM 670 C CA . PHE A 1 89 ? 52.069 22.598 -58.319 1.00 58.56 89 PHE A CA 1
ATOM 671 C C . PHE A 1 89 ? 52.361 21.139 -57.948 1.00 58.56 89 PHE A C 1
ATOM 673 O O . PHE A 1 89 ? 53.499 20.679 -58.026 1.00 58.56 89 PHE A O 1
ATOM 680 N N . ILE A 1 90 ? 51.342 20.414 -57.496 1.00 65.38 90 ILE A N 1
ATOM 681 C CA . ILE A 1 90 ? 51.405 18.963 -57.391 1.00 65.38 90 ILE A CA 1
ATOM 682 C C . ILE A 1 90 ? 51.297 18.477 -58.841 1.00 65.38 90 ILE A C 1
ATOM 684 O O . ILE A 1 90 ? 50.256 18.709 -59.465 1.00 65.38 90 ILE A O 1
ATOM 688 N N . PRO A 1 91 ? 52.351 17.885 -59.436 1.00 69.19 91 PRO A N 1
ATOM 689 C CA . PRO A 1 91 ? 52.235 17.321 -60.772 1.00 69.19 91 PRO A CA 1
ATOM 690 C C . PRO A 1 91 ? 51.087 16.315 -60.756 1.00 69.19 91 PRO A C 1
ATOM 692 O O . PRO A 1 91 ? 50.994 15.506 -59.832 1.00 69.19 91 PRO A O 1
ATOM 695 N N . VAL A 1 92 ? 50.194 16.410 -61.747 1.00 70.94 92 VAL A N 1
ATOM 696 C CA . VAL A 1 92 ? 49.031 15.523 -61.857 1.00 70.94 92 VAL A CA 1
ATOM 697 C C . VAL A 1 92 ? 49.541 14.088 -61.729 1.00 70.94 92 VAL A C 1
ATOM 699 O O . VAL A 1 92 ? 50.382 13.694 -62.545 1.00 70.94 92 VAL A O 1
ATOM 702 N N . PRO A 1 93 ? 49.109 13.326 -60.706 1.00 73.94 93 PRO A N 1
ATOM 703 C CA . PRO A 1 93 ? 49.567 11.962 -60.523 1.00 73.94 93 PRO A CA 1
ATOM 704 C C . PRO A 1 93 ? 49.308 11.191 -61.813 1.00 73.94 93 PRO A C 1
ATOM 706 O O . PRO A 1 93 ? 48.160 11.062 -62.242 1.00 73.94 93 PRO A O 1
ATOM 709 N N . GLN A 1 94 ? 50.372 10.730 -62.473 1.00 75.44 94 GLN A N 1
ATOM 710 C CA . GLN A 1 94 ? 50.209 9.865 -63.631 1.00 75.44 94 GLN A CA 1
ATOM 711 C C . GLN A 1 94 ? 49.665 8.540 -63.117 1.00 75.44 94 GLN A C 1
ATOM 713 O O . GLN A 1 94 ? 50.364 7.791 -62.434 1.00 75.44 94 GLN A O 1
ATOM 718 N N . LEU A 1 95 ? 48.385 8.298 -63.394 1.00 75.00 95 LEU A N 1
ATOM 719 C CA . LEU A 1 95 ? 47.766 7.017 -63.108 1.00 75.00 95 LEU A CA 1
ATOM 720 C C . LEU A 1 95 ? 48.556 5.940 -63.866 1.00 75.00 95 LEU A C 1
ATOM 722 O O . LEU A 1 95 ? 48.846 6.130 -65.053 1.00 75.00 95 LEU A O 1
ATOM 726 N N . PRO A 1 96 ? 48.934 4.832 -63.207 1.00 77.06 96 PRO A N 1
ATOM 727 C CA . PRO A 1 96 ? 49.555 3.716 -63.899 1.00 77.06 96 PRO A CA 1
ATOM 728 C C . PRO A 1 96 ? 48.633 3.237 -65.033 1.00 77.06 96 PRO A C 1
ATOM 730 O O . PRO A 1 96 ? 47.408 3.370 -64.923 1.00 77.06 96 PRO A O 1
ATOM 733 N N . PRO A 1 97 ? 49.193 2.702 -66.133 1.00 76.56 97 PRO A N 1
ATOM 734 C CA . PRO A 1 97 ? 48.392 2.182 -67.232 1.00 76.56 97 PRO A CA 1
ATOM 735 C C . PRO A 1 97 ? 47.388 1.161 -66.696 1.00 76.56 97 PRO A C 1
ATOM 737 O O . PRO A 1 97 ? 47.731 0.330 -65.856 1.00 76.56 97 PRO A O 1
ATOM 740 N N . TYR A 1 98 ? 46.144 1.263 -67.168 1.00 69.44 98 TYR A N 1
ATOM 741 C CA . TYR A 1 98 ? 45.051 0.383 -66.775 1.00 69.44 98 TYR A CA 1
ATOM 742 C C . TYR A 1 98 ? 45.441 -1.067 -67.073 1.00 69.44 98 TYR A C 1
ATOM 744 O O . TYR A 1 98 ? 45.523 -1.476 -68.230 1.00 69.44 98 TYR A O 1
ATOM 752 N N . ILE A 1 99 ? 45.736 -1.820 -66.018 1.00 68.25 99 ILE A N 1
ATOM 753 C CA . ILE A 1 99 ? 45.901 -3.265 -66.090 1.00 68.25 99 ILE A CA 1
ATOM 754 C C . ILE A 1 99 ? 44.486 -3.812 -65.980 1.00 68.25 99 ILE A C 1
ATOM 756 O O . ILE A 1 99 ? 43.816 -3.565 -64.974 1.00 68.25 99 ILE A O 1
ATOM 760 N N . ASP A 1 100 ? 44.022 -4.471 -67.040 1.00 67.75 100 ASP A N 1
ATOM 761 C CA . ASP A 1 100 ? 42.702 -5.091 -67.072 1.00 67.75 100 ASP A CA 1
ATOM 762 C C . ASP A 1 100 ? 42.539 -5.960 -65.819 1.00 67.75 100 ASP A C 1
ATOM 764 O O . ASP A 1 100 ? 43.470 -6.672 -65.425 1.00 67.75 100 ASP A O 1
ATOM 768 N N . SER A 1 101 ? 41.409 -5.785 -65.135 1.00 67.12 101 SER A N 1
ATOM 769 C CA . SER A 1 101 ? 41.213 -6.269 -63.765 1.00 67.12 101 SER A CA 1
ATOM 770 C C . SER A 1 101 ? 41.598 -7.748 -63.653 1.00 67.12 101 SER A C 1
ATOM 772 O O . SER A 1 101 ? 41.230 -8.530 -64.535 1.00 67.12 101 SER A O 1
ATOM 774 N N . PRO A 1 102 ? 42.326 -8.163 -62.595 1.00 67.81 102 PRO A N 1
ATOM 775 C CA . PRO A 1 102 ? 42.637 -9.571 -62.405 1.00 67.81 102 PRO A CA 1
ATOM 776 C C . PRO A 1 102 ? 41.329 -10.366 -62.408 1.00 67.81 102 PRO A C 1
ATOM 778 O O . PRO A 1 102 ? 40.301 -9.856 -61.961 1.00 67.81 102 PRO A O 1
ATOM 781 N N . SER A 1 103 ? 41.393 -11.576 -62.971 1.00 72.00 103 SER A N 1
ATOM 782 C CA . SER A 1 103 ? 40.313 -12.559 -63.122 1.00 72.00 103 SER A CA 1
ATOM 783 C C . SER A 1 103 ? 39.205 -12.439 -62.065 1.00 72.00 103 SER A C 1
ATOM 785 O O . SER A 1 103 ? 39.526 -12.184 -60.902 1.00 72.00 103 SER A O 1
ATOM 787 N N . PRO A 1 104 ? 37.924 -12.674 -62.426 1.00 76.12 104 PRO A N 1
ATOM 788 C CA . PRO A 1 104 ? 36.791 -12.516 -61.516 1.00 76.12 104 PRO A CA 1
ATOM 789 C C . PRO A 1 104 ? 37.094 -13.134 -60.153 1.00 76.12 104 PRO A C 1
ATOM 791 O O . PRO A 1 104 ? 37.639 -14.239 -60.081 1.00 76.12 104 PRO A O 1
ATOM 794 N N . LEU A 1 105 ? 36.773 -12.380 -59.095 1.00 72.75 105 LEU A N 1
ATOM 795 C CA . LEU A 1 105 ? 37.010 -12.780 -57.712 1.00 72.75 105 LEU A CA 1
ATOM 796 C C . LEU A 1 105 ? 36.579 -14.243 -57.520 1.00 72.75 105 LEU A C 1
ATOM 798 O O . LEU A 1 105 ? 35.514 -14.620 -58.023 1.00 72.75 105 LEU A O 1
ATOM 802 N N . PRO A 1 106 ? 37.381 -15.068 -56.819 1.00 74.25 106 PRO A N 1
ATOM 803 C CA . PRO A 1 106 ? 36.984 -16.432 -56.513 1.00 74.25 106 PRO A CA 1
ATOM 804 C C . PRO A 1 106 ? 35.577 -16.422 -55.912 1.00 74.25 106 PRO A C 1
ATOM 806 O O . PRO A 1 106 ? 35.268 -15.563 -55.082 1.00 74.25 106 PRO A O 1
ATOM 809 N N . ALA A 1 107 ? 34.722 -17.349 -56.352 1.00 74.06 107 ALA A N 1
ATOM 810 C CA . ALA A 1 107 ? 33.378 -17.476 -55.805 1.00 74.06 107 ALA A CA 1
ATOM 811 C C . ALA A 1 107 ? 33.474 -17.586 -54.278 1.00 74.06 107 ALA A C 1
ATOM 813 O O . ALA A 1 107 ? 34.246 -18.395 -53.759 1.00 74.06 107 ALA A O 1
ATOM 814 N N . MET A 1 108 ? 32.738 -16.724 -53.574 1.00 72.69 108 MET A N 1
ATOM 815 C CA . MET A 1 108 ? 32.755 -16.695 -52.117 1.00 72.69 108 MET A CA 1
ATOM 816 C C . MET A 1 108 ? 32.361 -18.090 -51.606 1.00 72.69 108 MET A C 1
ATOM 818 O O . MET A 1 108 ? 31.344 -18.617 -52.069 1.00 72.69 108 MET A O 1
ATOM 822 N N . PRO A 1 109 ? 33.157 -18.721 -50.723 1.00 69.62 109 PRO A N 1
ATOM 823 C CA . PRO A 1 109 ? 32.820 -20.038 -50.207 1.00 69.62 109 PRO A CA 1
ATOM 824 C C . PRO A 1 109 ? 31.468 -19.969 -49.497 1.00 69.62 109 PRO A C 1
ATOM 826 O O . PRO A 1 109 ? 31.183 -19.012 -48.775 1.00 69.62 109 PRO A O 1
ATOM 829 N N . ASP A 1 110 ? 30.628 -20.972 -49.744 1.00 70.06 110 ASP A N 1
ATOM 830 C CA . ASP A 1 110 ? 29.297 -21.080 -49.157 1.00 70.06 110 ASP A CA 1
ATOM 831 C C . ASP A 1 110 ? 29.410 -20.994 -47.620 1.00 70.06 110 ASP A C 1
ATOM 833 O O . ASP A 1 110 ? 30.145 -21.797 -47.025 1.00 70.06 110 ASP A O 1
ATOM 837 N N . PRO A 1 111 ? 28.713 -20.047 -46.956 1.00 64.38 111 PRO A N 1
ATOM 838 C CA . PRO A 1 111 ? 28.790 -19.867 -45.507 1.00 64.38 111 PRO A CA 1
ATOM 839 C C . PRO A 1 111 ? 28.344 -21.106 -44.718 1.00 64.38 111 PRO A C 1
ATOM 841 O O . PRO A 1 111 ? 28.660 -21.210 -43.536 1.00 64.38 111 PRO A O 1
ATOM 844 N N . SER A 1 112 ? 27.658 -22.064 -45.349 1.00 66.00 112 SER A N 1
ATOM 845 C CA . SER A 1 112 ? 27.310 -23.347 -44.728 1.00 66.00 112 SER A CA 1
ATOM 846 C C . SER A 1 112 ? 28.478 -24.340 -44.645 1.00 66.00 112 SER A C 1
ATOM 848 O O . SER A 1 112 ? 28.425 -25.283 -43.857 1.00 66.00 112 SER A O 1
ATOM 850 N N . THR A 1 113 ? 29.549 -24.123 -45.414 1.00 60.34 113 THR A N 1
ATOM 851 C CA . THR A 1 113 ? 30.741 -24.992 -45.437 1.00 60.34 113 THR A CA 1
ATOM 852 C C . THR A 1 113 ? 31.896 -24.457 -44.595 1.00 60.34 113 THR A C 1
ATOM 854 O O . THR A 1 113 ? 32.803 -25.207 -44.234 1.00 60.34 113 THR A O 1
ATOM 857 N N . LEU A 1 114 ? 31.858 -23.169 -44.246 1.00 58.84 114 LEU A N 1
ATOM 858 C CA . LEU A 1 114 ? 32.902 -22.498 -43.483 1.00 58.84 114 LEU A CA 1
ATOM 859 C C . LEU A 1 114 ? 32.499 -22.401 -42.005 1.00 58.84 114 LEU A C 1
ATOM 861 O O . LEU A 1 114 ? 32.154 -21.336 -41.497 1.00 58.84 114 LEU A O 1
ATOM 865 N N . VAL A 1 115 ? 32.548 -23.530 -41.297 1.00 65.81 115 VAL A N 1
ATOM 866 C CA . VAL A 1 115 ? 32.516 -23.520 -39.829 1.00 65.81 115 VAL A CA 1
ATOM 867 C C . VAL A 1 115 ? 33.836 -22.905 -39.368 1.00 65.81 115 VAL A C 1
ATOM 869 O O . VAL A 1 115 ? 34.873 -23.568 -39.364 1.00 65.81 115 VAL A O 1
ATOM 872 N N . MET A 1 116 ? 33.829 -21.611 -39.041 1.00 66.31 116 MET A N 1
ATOM 873 C CA . MET A 1 116 ? 34.988 -20.998 -38.399 1.00 66.31 116 MET A CA 1
ATOM 874 C C . MET A 1 116 ? 35.218 -21.709 -37.059 1.00 66.31 116 MET A C 1
ATOM 876 O O . MET A 1 116 ? 34.254 -21.889 -36.311 1.00 66.31 116 MET A O 1
ATOM 880 N N . PRO A 1 117 ? 36.454 -22.132 -36.736 1.00 71.31 117 PRO A N 1
ATOM 881 C CA . PRO A 1 117 ? 36.749 -22.669 -35.419 1.00 71.31 117 PRO A CA 1
ATOM 882 C C . PRO A 1 117 ? 36.482 -21.560 -34.400 1.00 71.31 117 PRO A C 1
ATOM 884 O O . PRO A 1 117 ? 37.229 -20.590 -34.305 1.00 71.31 117 PRO A O 1
ATOM 887 N N . HIS A 1 118 ? 35.362 -21.663 -33.691 1.00 72.25 118 HIS A N 1
ATOM 888 C CA . HIS A 1 118 ? 35.085 -20.800 -32.558 1.00 72.25 118 HIS A CA 1
ATOM 889 C C . HIS A 1 118 ? 36.027 -21.204 -31.426 1.00 72.25 118 HIS A C 1
ATOM 891 O O . HIS A 1 118 ? 36.195 -22.394 -31.158 1.00 72.25 118 HIS A O 1
ATOM 897 N N . ASP A 1 119 ? 36.641 -20.220 -30.770 1.00 75.88 119 ASP A N 1
ATOM 898 C CA . ASP A 1 119 ? 37.406 -20.472 -29.555 1.00 75.88 119 ASP A CA 1
ATOM 899 C C . ASP A 1 119 ? 36.534 -21.226 -28.548 1.00 75.88 119 ASP A C 1
ATOM 901 O O . ASP A 1 119 ? 35.374 -20.870 -28.308 1.00 75.88 119 ASP A O 1
ATOM 905 N N . ASN A 1 120 ? 37.101 -22.274 -27.946 1.00 77.88 120 ASN A N 1
ATOM 906 C CA . ASN A 1 120 ? 36.403 -23.021 -26.912 1.00 77.88 120 ASN A CA 1
ATOM 907 C C . ASN A 1 120 ? 36.029 -22.071 -25.763 1.00 77.88 120 ASN A C 1
ATOM 909 O O . ASN A 1 120 ? 36.861 -21.262 -25.334 1.00 77.88 120 ASN A O 1
ATOM 913 N N . PRO A 1 121 ? 34.800 -22.168 -25.227 1.00 73.19 121 PRO A N 1
ATOM 914 C CA . PRO A 1 121 ? 34.362 -21.313 -24.139 1.00 73.19 121 PRO A CA 1
ATOM 915 C C . PRO A 1 121 ? 35.315 -21.461 -22.953 1.00 73.19 121 PRO A C 1
ATOM 917 O O . PRO A 1 121 ? 35.565 -22.562 -22.456 1.00 73.19 121 PRO A O 1
ATOM 920 N N . LYS A 1 122 ? 35.865 -20.331 -22.503 1.00 77.69 122 LYS A N 1
ATOM 921 C CA . LYS A 1 122 ? 36.742 -20.288 -21.335 1.00 77.69 122 LYS A CA 1
ATOM 922 C C . LYS A 1 122 ? 35.966 -20.835 -20.127 1.00 77.69 122 LYS A C 1
ATOM 924 O O . LYS A 1 122 ? 34.858 -20.354 -19.877 1.00 77.69 122 LYS A O 1
ATOM 929 N N . PRO A 1 123 ? 36.509 -21.807 -19.371 1.00 75.69 123 PRO A N 1
ATOM 930 C CA . PRO A 1 123 ? 35.819 -22.341 -18.206 1.00 75.69 123 PRO A CA 1
ATOM 931 C C . PRO A 1 123 ? 35.546 -21.202 -17.222 1.00 75.69 123 PRO A C 1
ATOM 933 O O . PRO A 1 123 ? 36.454 -20.456 -16.847 1.00 75.69 123 PRO A O 1
ATOM 936 N N . SER A 1 124 ? 34.276 -21.041 -16.846 1.00 74.06 124 SER A N 1
ATOM 937 C CA . SER A 1 124 ? 33.881 -20.060 -15.841 1.00 74.06 124 SER A CA 1
ATOM 938 C C . SER A 1 124 ? 34.564 -20.405 -14.522 1.00 74.06 124 SER A C 1
ATOM 940 O O . SER A 1 124 ? 34.562 -21.564 -14.100 1.00 74.06 124 SER A O 1
ATOM 942 N N . ASN A 1 125 ? 35.132 -19.400 -13.855 1.00 78.88 125 ASN A N 1
ATOM 943 C CA . ASN A 1 125 ? 35.661 -19.577 -12.509 1.00 78.88 125 ASN A CA 1
ATOM 944 C C . ASN A 1 125 ? 34.550 -20.125 -11.604 1.00 78.88 125 ASN A C 1
ATOM 946 O O . ASN A 1 125 ? 33.410 -19.656 -11.657 1.00 78.88 125 ASN A O 1
ATOM 950 N N . SER A 1 126 ? 34.886 -21.130 -10.793 1.00 77.06 126 SER A N 1
ATOM 951 C CA . SER A 1 126 ? 33.949 -21.672 -9.811 1.00 77.06 126 SER A CA 1
ATOM 952 C C . SER A 1 126 ? 33.566 -20.578 -8.807 1.00 77.06 126 SER A C 1
ATOM 954 O O . SER A 1 126 ? 34.450 -19.833 -8.371 1.00 77.06 126 SER A O 1
ATOM 956 N N . PRO A 1 127 ? 32.278 -20.456 -8.439 1.00 72.31 127 PRO A N 1
ATOM 957 C CA . PRO A 1 127 ? 31.837 -19.491 -7.442 1.00 72.31 127 PRO A CA 1
ATOM 958 C C . PRO A 1 127 ? 32.617 -19.668 -6.137 1.00 72.31 127 PRO A C 1
ATOM 960 O O . PRO A 1 127 ? 32.778 -20.788 -5.651 1.00 72.31 127 PRO A O 1
ATOM 963 N N . VAL A 1 128 ? 33.090 -18.563 -5.559 1.00 79.12 128 VAL A N 1
ATOM 964 C CA . VAL A 1 128 ? 33.690 -18.583 -4.221 1.00 79.12 128 VAL A CA 1
ATOM 965 C C . VAL A 1 128 ? 32.593 -18.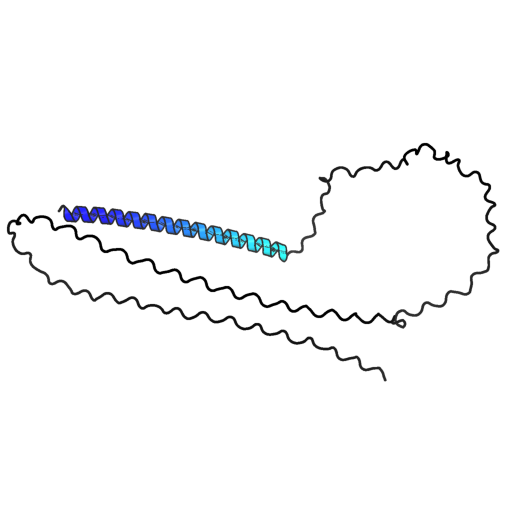974 -3.223 1.00 79.12 128 VAL A C 1
ATOM 967 O O . VAL A 1 128 ? 31.535 -18.338 -3.228 1.00 79.12 128 VAL A O 1
ATOM 970 N N . PRO A 1 129 ? 32.796 -20.002 -2.378 1.00 75.06 129 PRO A N 1
ATOM 971 C CA . PRO A 1 129 ? 31.803 -20.391 -1.389 1.00 75.06 129 PRO A CA 1
ATOM 972 C C . PRO A 1 129 ? 31.582 -19.239 -0.408 1.00 75.06 129 PRO A C 1
ATOM 974 O O . PRO A 1 129 ? 32.512 -18.770 0.250 1.00 75.06 129 PRO A O 1
ATOM 977 N N . ILE A 1 130 ? 30.336 -18.777 -0.324 1.00 69.56 130 ILE A N 1
ATOM 978 C CA . ILE A 1 130 ? 29.919 -17.774 0.651 1.00 69.56 130 ILE A CA 1
ATOM 979 C C . ILE A 1 130 ? 29.972 -18.449 2.023 1.00 69.56 130 ILE A C 1
ATOM 981 O O . ILE A 1 130 ? 29.359 -19.499 2.231 1.00 69.56 130 ILE A O 1
ATOM 985 N N . THR A 1 131 ? 30.736 -17.881 2.953 1.00 74.25 131 THR A N 1
ATOM 986 C CA . THR A 1 131 ? 30.778 -18.357 4.336 1.00 74.25 131 THR A CA 1
ATOM 987 C C . THR A 1 131 ? 29.384 -18.274 4.954 1.00 74.25 131 THR A C 1
ATOM 989 O O . THR A 1 131 ? 28.646 -17.313 4.737 1.00 74.25 131 THR A O 1
ATOM 992 N N . ALA A 1 132 ? 29.006 -19.309 5.708 1.00 75.94 132 ALA A N 1
ATOM 993 C CA . ALA A 1 132 ? 27.700 -19.371 6.348 1.00 75.94 132 ALA A CA 1
ATOM 994 C C . ALA A 1 132 ? 27.473 -18.137 7.246 1.00 75.94 132 ALA A C 1
ATOM 996 O O . ALA A 1 132 ? 28.403 -17.709 7.940 1.00 75.94 132 ALA A O 1
ATOM 997 N N . PRO A 1 133 ? 26.257 -17.562 7.251 1.00 67.50 133 PRO A N 1
ATOM 998 C CA . PRO A 1 133 ? 25.935 -16.440 8.118 1.00 67.50 133 PRO A CA 1
ATOM 999 C C . PRO A 1 133 ? 26.141 -16.827 9.587 1.00 67.50 133 PRO A C 1
ATOM 1001 O O . PRO A 1 133 ? 25.768 -17.920 10.016 1.00 67.50 133 PRO A O 1
ATOM 1004 N N . LEU A 1 134 ? 26.743 -15.919 10.359 1.00 72.31 134 LEU A N 1
ATOM 1005 C CA . LEU A 1 134 ? 26.923 -16.087 11.800 1.00 72.31 134 LEU A CA 1
ATOM 1006 C C . LEU A 1 134 ? 25.553 -16.280 12.461 1.00 72.31 134 LEU A C 1
ATOM 1008 O O . LEU A 1 134 ? 24.631 -15.493 12.245 1.00 72.31 134 LEU A O 1
ATOM 1012 N N . THR A 1 135 ? 25.421 -17.329 13.272 1.00 71.94 135 THR A N 1
ATOM 1013 C CA . THR A 1 135 ? 24.194 -17.602 14.024 1.00 71.94 135 THR A CA 1
ATOM 1014 C C . THR A 1 135 ? 23.893 -16.432 14.967 1.00 71.94 135 THR A C 1
ATOM 1016 O O . THR A 1 135 ? 24.775 -16.072 15.755 1.00 71.94 135 THR A O 1
ATOM 1019 N N . PRO A 1 136 ? 22.678 -15.852 14.936 1.00 63.88 136 PRO A N 1
ATOM 1020 C CA . PRO A 1 136 ? 22.286 -14.806 15.872 1.00 63.88 136 PRO A CA 1
ATOM 1021 C C . PRO A 1 136 ? 22.437 -15.304 17.309 1.00 63.88 136 PRO A C 1
ATOM 1023 O O . PRO A 1 136 ? 21.932 -16.375 17.653 1.00 63.88 136 PRO A O 1
ATOM 1026 N N . GLN A 1 137 ? 23.127 -14.539 18.157 1.00 69.00 137 GLN A N 1
ATOM 1027 C CA . GLN A 1 137 ? 23.143 -14.836 19.585 1.00 69.00 137 GLN A CA 1
ATOM 1028 C C . GLN A 1 137 ? 21.725 -14.701 20.141 1.00 69.00 137 GLN A C 1
ATOM 1030 O O . GLN A 1 137 ? 21.030 -13.717 19.882 1.00 69.00 137 GLN A O 1
ATOM 1035 N N . THR A 1 138 ? 21.288 -15.703 20.904 1.00 66.25 138 THR A N 1
ATOM 1036 C CA . THR A 1 138 ? 20.003 -15.673 21.603 1.00 66.25 138 THR A CA 1
ATOM 1037 C C . THR A 1 138 ? 19.942 -14.450 22.521 1.00 66.25 138 THR A C 1
ATOM 1039 O O . THR A 1 138 ? 20.847 -14.290 23.346 1.00 66.25 138 THR A O 1
ATOM 1042 N N . PRO A 1 139 ? 18.895 -13.610 22.423 1.00 61.06 139 PRO A N 1
ATOM 1043 C CA . PRO A 1 139 ? 18.710 -12.481 23.323 1.00 61.06 139 PRO A CA 1
ATOM 1044 C C . PRO A 1 139 ? 18.732 -12.944 24.780 1.00 61.06 139 PRO A C 1
ATOM 1046 O O . PRO A 1 139 ? 18.123 -13.961 25.126 1.00 61.06 139 PRO A O 1
ATOM 1049 N N . ALA A 1 140 ? 19.425 -12.196 25.640 1.00 66.50 140 ALA A N 1
ATOM 1050 C CA . ALA A 1 140 ? 19.421 -12.452 27.072 1.00 66.50 140 ALA A CA 1
ATOM 1051 C C . ALA A 1 140 ? 17.973 -12.450 27.588 1.00 66.50 140 ALA A C 1
ATOM 1053 O O . ALA A 1 140 ? 17.200 -11.527 27.325 1.00 66.50 140 ALA A O 1
ATOM 1054 N N . ARG A 1 141 ? 17.599 -13.518 28.298 1.00 64.88 141 ARG A N 1
ATOM 1055 C CA . ARG A 1 141 ? 16.259 -13.702 28.860 1.00 64.88 141 ARG A CA 1
ATOM 1056 C C . ARG A 1 141 ? 15.973 -12.536 29.808 1.00 64.88 141 ARG A C 1
ATOM 1058 O O . ARG A 1 141 ? 16.683 -12.368 30.798 1.00 64.88 141 ARG A O 1
ATOM 1065 N N . SER A 1 142 ? 14.966 -11.726 29.480 1.00 57.16 142 SER A N 1
ATOM 1066 C CA . SER A 1 142 ? 14.534 -10.618 30.334 1.00 57.16 142 SER A CA 1
ATOM 1067 C C . SER A 1 142 ? 14.182 -11.178 31.715 1.00 57.16 142 SER A C 1
ATOM 1069 O O . SER A 1 142 ? 13.444 -12.161 31.812 1.00 57.16 142 SER A O 1
ATOM 1071 N N . GLN A 1 143 ? 14.786 -10.629 32.769 1.00 65.38 143 GLN A N 1
ATOM 1072 C CA . GLN A 1 143 ? 14.517 -11.065 34.137 1.00 65.38 143 GLN A CA 1
ATOM 1073 C C . GLN A 1 143 ? 13.056 -10.756 34.473 1.00 65.38 143 GLN A C 1
ATOM 1075 O O . GLN A 1 143 ? 12.559 -9.680 34.143 1.00 65.38 143 GLN A O 1
ATOM 1080 N N . ASN A 1 144 ? 12.363 -11.706 35.111 1.00 67.81 144 ASN A N 1
ATOM 1081 C CA . ASN A 1 144 ? 10.986 -11.490 35.543 1.00 67.81 144 ASN A CA 1
ATOM 1082 C C . ASN A 1 144 ? 10.918 -10.246 36.448 1.00 67.81 144 ASN A C 1
ATOM 1084 O O . ASN A 1 144 ? 11.739 -10.126 37.363 1.00 67.81 144 ASN A O 1
ATOM 1088 N N . PRO A 1 145 ? 9.942 -9.347 36.234 1.00 61.47 145 PRO A N 1
ATOM 1089 C CA . PRO A 1 145 ? 9.715 -8.235 37.143 1.00 61.47 145 PRO A CA 1
ATOM 1090 C C . PRO A 1 145 ? 9.417 -8.772 38.548 1.00 61.47 145 PRO A C 1
ATOM 1092 O O . PRO A 1 145 ? 8.714 -9.775 38.702 1.00 61.47 145 PRO A O 1
ATOM 1095 N N . LEU A 1 146 ? 9.978 -8.122 39.574 1.00 71.38 146 LEU A N 1
ATOM 1096 C CA . LEU A 1 146 ? 9.714 -8.498 40.960 1.00 71.38 146 LEU A CA 1
ATOM 1097 C C . LEU A 1 146 ? 8.212 -8.377 41.268 1.00 71.38 146 LEU A C 1
ATOM 1099 O O . LEU A 1 146 ? 7.567 -7.435 40.796 1.00 71.38 146 LEU A O 1
ATOM 1103 N N . PRO A 1 147 ? 7.650 -9.298 42.072 1.00 70.19 147 PRO A N 1
ATOM 1104 C CA . PRO A 1 147 ? 6.259 -9.213 42.485 1.00 70.19 147 PRO A CA 1
ATOM 1105 C C . PRO A 1 147 ? 6.014 -7.922 43.286 1.00 70.19 147 PRO A C 1
ATOM 1107 O O . PRO A 1 147 ? 6.878 -7.515 44.071 1.00 70.19 147 PRO A O 1
ATOM 1110 N N . PRO A 1 148 ? 4.851 -7.270 43.105 1.00 60.34 148 PRO A N 1
ATOM 1111 C CA . PRO A 1 148 ? 4.501 -6.075 43.859 1.00 60.34 148 PRO A CA 1
ATOM 1112 C C . PRO A 1 148 ? 4.464 -6.390 45.358 1.00 60.34 148 PRO A C 1
ATOM 1114 O O . PRO A 1 148 ? 3.927 -7.417 45.777 1.00 60.34 148 PRO A O 1
ATOM 1117 N N . GLN A 1 149 ? 5.051 -5.507 46.168 1.00 63.19 149 GLN A N 1
ATOM 1118 C CA . GLN A 1 149 ? 5.000 -5.628 47.623 1.00 63.19 149 GLN A CA 1
ATOM 1119 C C . GLN A 1 149 ? 3.552 -5.526 48.112 1.00 63.19 149 GLN A C 1
ATOM 1121 O O . GLN A 1 149 ? 2.787 -4.674 47.656 1.00 63.19 149 GLN A O 1
ATOM 1126 N N . SER A 1 150 ? 3.188 -6.403 49.049 1.00 58.84 150 SER A N 1
ATOM 1127 C CA . SER A 1 150 ? 1.862 -6.437 49.660 1.00 58.84 150 SER A CA 1
ATOM 1128 C C . SER A 1 150 ? 1.505 -5.077 50.274 1.00 58.84 150 SER A C 1
ATOM 1130 O O . SER A 1 150 ? 2.345 -4.483 50.957 1.00 58.84 150 SER A O 1
ATOM 1132 N N . PRO A 1 151 ? 0.274 -4.578 50.071 1.00 55.16 151 PRO A N 1
ATOM 1133 C CA . PRO A 1 151 ? -0.154 -3.307 50.636 1.00 55.16 151 PRO A CA 1
ATOM 1134 C C . PRO A 1 151 ? -0.086 -3.349 52.166 1.00 55.16 151 PRO A C 1
ATOM 1136 O O . PRO A 1 151 ? -0.492 -4.325 52.799 1.00 55.16 151 PRO A O 1
ATOM 1139 N N . VAL A 1 152 ? 0.435 -2.270 52.753 1.00 56.81 152 VAL A N 1
ATOM 1140 C CA . VAL A 1 152 ? 0.501 -2.073 54.204 1.00 56.81 152 VAL A CA 1
ATOM 1141 C C . VAL A 1 152 ? -0.916 -2.156 54.770 1.00 56.81 152 VAL A C 1
ATOM 1143 O O . VAL A 1 152 ? -1.803 -1.406 54.361 1.00 56.81 152 VAL A O 1
ATOM 1146 N N . THR A 1 153 ? -1.135 -3.082 55.703 1.00 57.06 153 THR A N 1
ATOM 1147 C CA . THR A 1 153 ? -2.402 -3.239 56.421 1.00 57.06 153 THR A CA 1
ATOM 1148 C C . THR A 1 153 ? -2.746 -1.934 57.132 1.00 57.06 153 THR A C 1
ATOM 1150 O O . THR A 1 153 ? -2.093 -1.566 58.109 1.00 57.06 153 THR A O 1
ATOM 1153 N N . GLN A 1 154 ? -3.758 -1.221 56.634 1.00 53.19 154 GLN A N 1
ATOM 1154 C CA . GLN A 1 154 ? -4.306 -0.059 57.325 1.00 53.19 154 GLN A CA 1
ATOM 1155 C C . GLN A 1 154 ? -4.942 -0.516 58.642 1.00 53.19 154 GLN A C 1
ATOM 1157 O O . GLN A 1 154 ? -5.672 -1.507 58.677 1.00 53.19 154 GLN A O 1
ATOM 1162 N N . GLN A 1 155 ? -4.624 0.185 59.731 1.00 52.34 155 GLN A N 1
ATOM 1163 C CA . GLN A 1 155 ? -5.165 -0.100 61.058 1.00 52.34 155 GLN A CA 1
ATOM 1164 C C . GLN A 1 155 ? -6.696 -0.021 61.045 1.00 52.34 155 GLN A C 1
ATOM 1166 O O . GLN A 1 155 ? -7.289 0.879 60.451 1.00 52.34 155 GLN A O 1
ATOM 1171 N N . THR A 1 156 ? -7.331 -0.982 61.712 1.00 53.97 156 THR A N 1
ATOM 1172 C CA . THR A 1 156 ? -8.786 -1.072 61.859 1.00 53.97 156 THR A CA 1
ATOM 1173 C C . THR A 1 156 ? -9.354 0.174 62.550 1.00 53.97 156 THR A C 1
ATOM 1175 O O . THR A 1 156 ? -8.849 0.545 63.613 1.00 53.97 156 THR A O 1
ATOM 1178 N N . PRO A 1 157 ? -10.418 0.798 62.011 1.00 52.59 157 PRO A N 1
ATOM 1179 C CA . PRO A 1 157 ? -11.111 1.893 62.681 1.00 52.59 157 PRO A CA 1
ATOM 1180 C C . PRO A 1 157 ? -11.712 1.428 64.016 1.00 52.59 157 PRO A C 1
ATOM 1182 O O . PRO A 1 157 ? -12.228 0.314 64.112 1.00 52.59 157 PRO A O 1
ATOM 1185 N N . LEU A 1 158 ? -11.678 2.293 65.036 1.00 54.06 158 LEU A N 1
ATOM 1186 C CA . LEU A 1 158 ? -12.350 2.060 66.318 1.00 54.06 158 LEU A CA 1
ATOM 1187 C C . LEU A 1 158 ? -13.854 1.831 66.099 1.00 54.06 158 LEU A C 1
ATOM 1189 O O . LEU A 1 158 ? -14.555 2.686 65.558 1.00 54.06 158 LEU A O 1
ATOM 1193 N N . THR A 1 159 ? -14.350 0.682 66.552 1.00 48.66 159 THR A N 1
ATOM 1194 C CA . THR A 1 159 ? -15.765 0.309 66.493 1.00 48.66 159 THR A CA 1
ATOM 1195 C C . THR A 1 159 ? -16.563 1.048 67.567 1.00 48.66 159 THR A C 1
ATOM 1197 O O . THR A 1 159 ? -16.358 0.818 68.759 1.00 48.66 159 THR A O 1
ATOM 1200 N N . THR A 1 160 ? -17.514 1.889 67.167 1.00 52.28 160 THR A N 1
ATOM 1201 C CA . THR A 1 160 ? -18.645 2.277 68.018 1.00 52.28 160 THR A CA 1
ATOM 1202 C C . THR A 1 160 ? -19.741 1.218 67.879 1.00 52.28 160 THR A C 1
ATOM 1204 O O . THR A 1 160 ? -20.106 0.831 66.770 1.00 52.28 160 THR A O 1
ATOM 1207 N N . SER A 1 161 ? -20.225 0.682 69.003 1.00 48.78 161 SER A N 1
ATOM 1208 C CA . SER A 1 161 ? -21.197 -0.418 69.021 1.00 48.78 161 SER A CA 1
ATOM 1209 C C . SER A 1 161 ? -22.509 -0.037 68.317 1.00 48.78 161 SER A C 1
ATOM 1211 O O . SER A 1 161 ? -23.103 0.983 68.674 1.00 48.78 161 SER A O 1
ATOM 1213 N N . PRO A 1 162 ? -23.003 -0.839 67.356 1.00 50.38 162 PRO A N 1
ATOM 1214 C CA . PRO A 1 162 ? -24.285 -0.585 66.717 1.00 50.38 162 PRO A CA 1
ATOM 1215 C C . PRO A 1 162 ? -25.447 -1.012 67.626 1.00 50.38 162 PRO A C 1
ATOM 1217 O O . PRO A 1 162 ? -25.390 -2.030 68.314 1.00 50.38 162 PRO A O 1
ATOM 1220 N N . VAL A 1 163 ? -26.511 -0.209 67.610 1.00 55.06 163 VAL A N 1
ATOM 1221 C CA . VAL A 1 163 ? -27.796 -0.488 68.266 1.00 55.06 163 VAL A CA 1
ATOM 1222 C C . VAL A 1 163 ? -28.387 -1.780 67.690 1.00 55.06 163 VAL A C 1
ATOM 1224 O O . VAL A 1 163 ? -28.417 -1.956 66.473 1.00 55.06 163 VAL A O 1
ATOM 1227 N N . ALA A 1 164 ? -28.839 -2.682 68.566 1.00 48.88 164 ALA A N 1
ATOM 1228 C CA . ALA A 1 164 ? -29.416 -3.967 68.185 1.00 48.88 164 ALA A CA 1
ATOM 1229 C C . ALA A 1 164 ? -30.660 -3.770 67.301 1.00 48.88 164 ALA A C 1
ATOM 1231 O O . ALA A 1 164 ? -31.632 -3.141 67.714 1.00 48.88 164 ALA A O 1
ATOM 1232 N N . MET A 1 165 ? -30.615 -4.316 66.088 1.00 58.53 165 MET A N 1
ATOM 1233 C CA . MET A 1 165 ? -31.758 -4.470 65.188 1.00 58.53 165 MET A CA 1
ATOM 1234 C C . MET A 1 165 ? -32.006 -5.965 64.991 1.00 58.53 165 MET A C 1
ATOM 1236 O O . MET A 1 165 ? -31.052 -6.748 64.985 1.00 58.53 165 MET A O 1
ATOM 1240 N N . ASP A 1 166 ? -33.279 -6.341 64.858 1.00 54.16 166 ASP A N 1
ATOM 1241 C CA . ASP A 1 166 ? -33.721 -7.733 64.732 1.00 54.16 166 ASP A CA 1
ATOM 1242 C C . ASP A 1 166 ? -32.973 -8.501 63.627 1.00 54.16 166 ASP A C 1
ATOM 1244 O O . ASP A 1 166 ? -32.632 -7.928 62.583 1.00 54.16 166 ASP A O 1
ATOM 1248 N N . PRO A 1 167 ? -32.716 -9.810 63.826 1.00 55.06 167 PRO A N 1
ATOM 1249 C CA . PRO A 1 167 ? -31.953 -10.599 62.877 1.00 55.06 167 PRO A CA 1
ATOM 1250 C C . PRO A 1 167 ? -32.717 -10.738 61.549 1.00 55.06 167 PRO A C 1
ATOM 1252 O O . PRO A 1 167 ? -33.891 -11.118 61.542 1.00 55.06 167 PRO A O 1
ATOM 1255 N N . PRO A 1 168 ? -32.068 -10.476 60.401 1.00 57.53 168 PRO A N 1
ATOM 1256 C CA . PRO A 1 168 ? -32.687 -10.698 59.105 1.00 57.53 168 PRO A CA 1
ATOM 1257 C C . PRO A 1 168 ? -32.916 -12.197 58.870 1.00 57.53 168 PRO A C 1
ATOM 1259 O O . PRO A 1 168 ? -32.049 -13.025 59.147 1.00 57.53 168 PRO A O 1
ATOM 1262 N N . LEU A 1 169 ? -34.080 -12.533 58.308 1.00 56.44 169 LEU A N 1
ATOM 1263 C CA . LEU A 1 169 ? -34.415 -13.877 57.831 1.00 56.44 169 LEU A CA 1
ATOM 1264 C C . LEU A 1 169 ? -33.370 -14.335 56.802 1.00 56.44 169 LEU A C 1
ATOM 1266 O O . LEU A 1 169 ? -33.321 -13.837 55.675 1.00 56.44 169 LEU A O 1
ATOM 1270 N N . THR A 1 170 ? -32.522 -15.281 57.196 1.00 50.09 170 THR A N 1
ATOM 1271 C CA . THR A 1 170 ? -31.467 -15.836 56.352 1.00 50.09 170 THR A CA 1
ATOM 1272 C C . THR A 1 170 ? -32.072 -16.778 55.313 1.00 50.09 170 THR A C 1
ATOM 1274 O O . THR A 1 170 ? -32.614 -17.834 55.629 1.00 50.09 170 THR A O 1
ATOM 1277 N N . LYS A 1 171 ? -31.968 -16.414 54.032 1.00 55.62 171 LYS A N 1
ATOM 1278 C CA . LYS A 1 171 ? -32.024 -17.400 52.947 1.00 55.62 171 LYS A CA 1
ATOM 1279 C C . LYS A 1 171 ? -30.610 -17.943 52.774 1.00 55.62 171 LYS A C 1
ATOM 1281 O O . LYS A 1 171 ? -29.689 -17.151 52.580 1.00 55.62 171 LYS A O 1
ATOM 1286 N N . SER A 1 172 ? -30.437 -19.262 52.885 1.00 53.28 172 SER A N 1
ATOM 1287 C CA . SER A 1 172 ? -29.139 -19.907 52.663 1.00 53.28 172 SER A CA 1
ATOM 1288 C C . SER A 1 172 ? -28.564 -19.476 51.311 1.00 53.28 172 SER A C 1
ATOM 1290 O O . SER A 1 172 ? -29.286 -19.540 50.310 1.00 53.28 172 SER A O 1
ATOM 1292 N N . PRO A 1 173 ? -27.299 -19.030 51.255 1.00 55.34 173 PRO A N 1
ATOM 1293 C CA . PRO A 1 173 ? -26.658 -18.723 49.990 1.00 55.34 173 PRO A CA 1
ATOM 1294 C C . PRO A 1 173 ? -26.581 -20.002 49.154 1.00 55.34 173 PRO A C 1
ATOM 1296 O O . PRO A 1 173 ? -26.127 -21.045 49.624 1.00 55.34 173 PRO A O 1
ATOM 1299 N N . VAL A 1 174 ? -27.067 -19.920 47.916 1.00 59.41 174 VAL A N 1
ATOM 1300 C CA . VAL A 1 174 ? -26.871 -20.965 46.911 1.00 59.41 174 VAL A CA 1
ATOM 1301 C C . VAL A 1 174 ? -25.368 -21.047 46.664 1.00 59.41 174 VAL A C 1
ATOM 1303 O O . VAL A 1 174 ? -24.752 -20.043 46.307 1.00 59.41 174 VAL A O 1
ATOM 1306 N N . ALA A 1 175 ? -24.772 -22.213 46.913 1.00 60.19 175 ALA A N 1
ATOM 1307 C CA . ALA A 1 175 ? -23.373 -22.456 46.598 1.00 60.19 175 ALA A CA 1
ATOM 1308 C C . ALA A 1 175 ? -23.186 -22.271 45.086 1.00 60.19 175 ALA A C 1
ATOM 1310 O O . ALA A 1 175 ? -23.787 -22.997 44.299 1.00 60.19 175 ALA A O 1
ATOM 1311 N N . MET A 1 176 ? -22.415 -21.259 44.686 1.00 56.50 176 MET A N 1
ATOM 1312 C CA . MET A 1 176 ? -21.932 -21.170 43.314 1.00 56.50 176 MET A CA 1
ATOM 1313 C C . MET A 1 176 ? -20.725 -22.089 43.182 1.00 56.50 176 MET A C 1
ATOM 1315 O O . MET A 1 176 ? -19.830 -22.059 44.030 1.00 56.50 176 MET A O 1
ATOM 1319 N N . ASP A 1 177 ? -20.726 -22.900 42.128 1.00 65.69 177 ASP A N 1
ATOM 1320 C CA . ASP A 1 177 ? -19.600 -23.755 41.778 1.00 65.69 177 ASP A CA 1
ATOM 1321 C C . ASP A 1 177 ? -18.318 -22.929 41.617 1.00 65.69 177 ASP A C 1
ATOM 1323 O O . ASP A 1 177 ? -18.336 -21.775 41.175 1.00 65.69 177 ASP A O 1
ATOM 1327 N N . ALA A 1 178 ? -17.194 -23.528 42.010 1.00 64.75 178 ALA A N 1
ATOM 1328 C CA . ALA A 1 178 ? -15.888 -22.899 41.898 1.00 64.75 178 ALA A CA 1
ATOM 1329 C C . ALA A 1 178 ? -15.579 -22.560 40.424 1.00 64.75 178 ALA A C 1
ATOM 1331 O O . ALA A 1 178 ? -15.888 -23.364 39.537 1.00 64.75 178 ALA A O 1
ATOM 1332 N N . PRO A 1 179 ? -14.950 -21.402 40.143 1.00 57.38 179 PRO A N 1
ATOM 1333 C CA . PRO A 1 179 ? -14.514 -21.062 38.796 1.00 57.38 179 PRO A CA 1
ATOM 1334 C C . PRO A 1 179 ? -13.604 -22.163 38.243 1.00 57.38 179 PRO A C 1
ATOM 1336 O O . PRO A 1 179 ? -12.666 -22.591 38.913 1.00 57.38 179 PRO A O 1
ATOM 1339 N N . LEU A 1 180 ? -13.881 -22.620 37.022 1.00 65.56 180 LEU A N 1
ATOM 1340 C CA . LEU A 1 180 ? -13.020 -23.572 36.328 1.00 65.56 180 LEU A CA 1
ATOM 1341 C C . LEU A 1 180 ? -11.655 -22.917 36.070 1.00 65.56 180 LEU A C 1
ATOM 1343 O O . LEU A 1 180 ? -11.578 -21.851 35.459 1.00 65.56 180 LEU A O 1
ATOM 1347 N N . GLU A 1 181 ? -10.587 -23.564 36.539 1.00 68.81 181 GLU A N 1
ATOM 1348 C CA . GLU A 1 181 ? -9.203 -23.144 36.307 1.00 68.81 181 GLU A CA 1
ATOM 1349 C C . GLU A 1 181 ? -8.934 -22.996 34.795 1.00 68.81 181 GLU A C 1
ATOM 1351 O O . GLU A 1 181 ? -9.249 -23.910 34.018 1.00 68.81 181 GLU A O 1
ATOM 1356 N N . PRO A 1 182 ? -8.347 -21.871 34.343 1.00 57.53 182 PRO A N 1
ATOM 1357 C CA . PRO A 1 182 ? -8.037 -21.672 32.938 1.00 57.53 182 PRO A CA 1
ATOM 1358 C C . PRO A 1 182 ? -6.997 -22.705 32.500 1.00 57.53 182 PRO A C 1
ATOM 1360 O O . PRO A 1 182 ? -5.833 -22.670 32.899 1.00 57.53 182 PRO A O 1
ATOM 1363 N N . SER A 1 183 ? -7.426 -23.636 31.650 1.00 60.16 183 SER A N 1
ATOM 1364 C CA . SER A 1 183 ? -6.536 -24.614 31.032 1.00 60.16 183 SER A CA 1
ATOM 1365 C C . SER A 1 183 ? -5.493 -23.871 30.198 1.00 60.16 183 SER A C 1
ATOM 1367 O O . SER A 1 183 ? -5.824 -23.177 29.235 1.00 60.16 183 SER A O 1
ATOM 1369 N N . THR A 1 184 ? -4.222 -23.992 30.573 1.00 52.94 184 THR A N 1
ATOM 1370 C CA . THR A 1 184 ? -3.104 -23.440 29.810 1.00 52.94 184 THR A CA 1
ATOM 1371 C C . THR A 1 184 ? -3.037 -24.141 28.459 1.00 52.94 184 THR A C 1
ATOM 1373 O O . THR A 1 184 ? -2.608 -25.287 28.342 1.00 52.94 184 THR A O 1
ATOM 1376 N N . VAL A 1 185 ? -3.489 -23.450 27.411 1.00 57.75 185 VAL A N 1
ATOM 1377 C CA . VAL A 1 185 ? -3.357 -23.918 26.031 1.00 57.75 185 VAL A CA 1
ATOM 1378 C C . VAL A 1 185 ? -1.865 -23.988 25.713 1.00 57.75 185 VAL A C 1
ATOM 1380 O O . VAL A 1 185 ? -1.216 -22.964 25.488 1.00 57.75 185 VAL A O 1
ATOM 1383 N N . GLN A 1 186 ? -1.300 -25.196 25.726 1.00 59.94 186 GLN A N 1
ATOM 1384 C CA . GLN A 1 186 ? 0.059 -25.418 25.254 1.00 59.94 186 GLN A CA 1
ATOM 1385 C C . GLN A 1 186 ? 0.096 -25.108 23.759 1.00 59.94 186 GLN A C 1
ATOM 1387 O O . GLN A 1 186 ? -0.427 -25.864 22.940 1.00 59.94 186 GLN A O 1
ATOM 1392 N N . ARG A 1 187 ? 0.690 -23.966 23.396 1.00 54.47 187 ARG A N 1
ATOM 1393 C CA . ARG A 1 187 ? 0.993 -23.670 21.995 1.00 54.47 187 ARG A CA 1
ATOM 1394 C C . ARG A 1 187 ? 1.945 -24.741 21.486 1.00 54.47 187 ARG A C 1
ATOM 1396 O O . ARG A 1 187 ? 3.017 -24.940 22.053 1.00 54.47 187 ARG A O 1
ATOM 1403 N N . SER A 1 188 ? 1.540 -25.408 20.415 1.00 66.19 188 SER A N 1
ATOM 1404 C CA . SER A 1 188 ? 2.373 -26.350 19.681 1.00 66.19 188 SER A CA 1
ATOM 1405 C C . SER A 1 188 ? 3.696 -25.684 19.297 1.00 66.19 188 SER A C 1
ATOM 1407 O O . SER A 1 188 ? 3.728 -24.510 18.919 1.00 66.19 188 SER A O 1
ATOM 1409 N N . THR A 1 189 ? 4.795 -26.425 19.410 1.00 67.00 189 THR A N 1
ATOM 1410 C CA . THR A 1 189 ? 6.119 -25.962 18.990 1.00 67.00 189 THR A CA 1
ATOM 1411 C C . THR A 1 189 ? 6.112 -25.609 17.499 1.00 67.00 189 THR A C 1
ATOM 1413 O O . THR A 1 189 ? 5.552 -26.381 16.716 1.00 67.00 189 THR A O 1
ATOM 1416 N N . PRO A 1 190 ? 6.736 -24.492 17.082 1.00 59.78 190 PRO A N 1
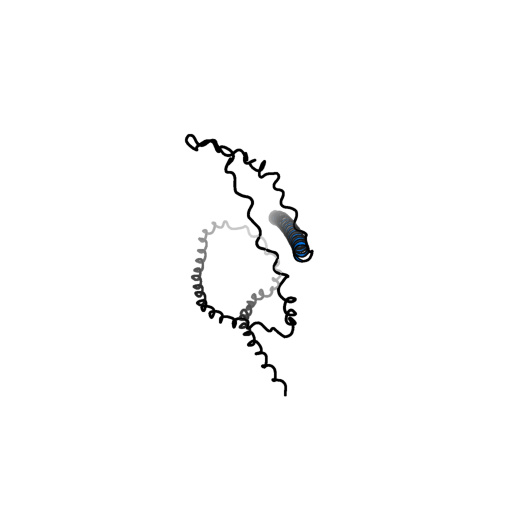ATOM 1417 C CA . PRO A 1 190 ? 6.848 -24.138 15.672 1.00 59.78 190 PRO A CA 1
ATOM 1418 C C . PRO A 1 190 ? 7.507 -25.268 14.877 1.00 59.78 190 PRO A C 1
ATOM 1420 O O . PRO A 1 190 ? 8.529 -25.813 15.296 1.00 59.78 190 PRO A O 1
ATOM 1423 N N . ILE A 1 191 ? 6.917 -25.619 13.734 1.00 71.69 191 ILE A N 1
ATOM 1424 C CA . ILE A 1 191 ? 7.480 -26.604 12.809 1.00 71.69 191 ILE A CA 1
ATOM 1425 C C . ILE A 1 191 ? 8.784 -26.028 12.246 1.00 71.69 191 ILE A C 1
ATOM 1427 O O . ILE A 1 191 ? 8.811 -24.891 11.774 1.00 71.69 191 ILE A O 1
ATOM 1431 N N . ALA A 1 192 ? 9.871 -26.799 12.329 1.00 71.56 192 ALA A N 1
ATOM 1432 C CA . ALA A 1 192 ? 11.164 -26.381 11.805 1.00 71.56 192 ALA A CA 1
ATOM 1433 C C . ALA A 1 192 ? 11.081 -26.159 10.279 1.00 71.56 192 ALA A C 1
ATOM 1435 O O . ALA A 1 192 ? 10.412 -26.941 9.595 1.00 71.56 192 ALA A O 1
ATOM 1436 N N . PRO A 1 193 ? 11.755 -25.131 9.729 1.00 62.69 193 PRO A N 1
ATOM 1437 C CA . PRO A 1 193 ? 11.809 -24.917 8.288 1.00 62.69 193 PRO A CA 1
ATOM 1438 C C . PRO A 1 193 ? 12.374 -26.158 7.596 1.00 62.69 193 PRO A C 1
ATOM 1440 O O . PRO A 1 193 ? 13.402 -26.691 8.018 1.00 62.69 193 PRO A O 1
ATOM 1443 N N . GLN A 1 194 ? 11.710 -26.619 6.537 1.00 69.62 194 GLN A N 1
ATOM 1444 C CA . GLN A 1 194 ? 12.238 -27.718 5.736 1.00 69.62 194 GLN A CA 1
ATOM 1445 C C . GLN A 1 194 ? 13.527 -27.286 5.035 1.00 69.62 194 GLN A C 1
ATOM 1447 O O . GLN A 1 194 ? 13.648 -26.155 4.560 1.00 69.62 194 GLN A O 1
ATOM 1452 N N . THR A 1 195 ? 14.498 -28.195 4.979 1.00 65.19 195 THR A N 1
ATOM 1453 C CA . THR A 1 195 ? 15.748 -27.989 4.247 1.00 65.19 195 THR A CA 1
ATOM 1454 C C . THR A 1 195 ? 15.455 -27.785 2.758 1.00 65.19 195 THR A C 1
ATOM 1456 O O . THR A 1 195 ? 14.708 -28.585 2.189 1.00 65.19 195 THR A O 1
ATOM 1459 N N . PRO A 1 196 ? 16.041 -26.763 2.109 1.00 61.28 196 PRO A N 1
ATOM 1460 C CA . PRO A 1 196 ? 15.876 -26.545 0.678 1.00 61.28 196 PRO A CA 1
ATOM 1461 C C . PRO A 1 196 ? 16.314 -27.776 -0.117 1.00 61.28 196 PRO A C 1
ATOM 1463 O O . PRO A 1 196 ? 17.382 -28.337 0.132 1.00 61.28 196 PRO A O 1
ATOM 1466 N N . ILE A 1 197 ? 15.497 -28.184 -1.086 1.00 68.50 197 ILE A N 1
ATOM 1467 C CA . ILE A 1 197 ? 15.835 -29.263 -2.015 1.00 68.50 197 ILE A CA 1
ATOM 1468 C C . ILE A 1 197 ? 16.985 -28.760 -2.892 1.00 68.50 197 ILE A C 1
ATOM 1470 O O . ILE A 1 197 ? 16.866 -27.714 -3.533 1.00 68.50 197 ILE A O 1
ATOM 1474 N N . SER A 1 198 ? 18.113 -29.473 -2.899 1.00 68.31 198 SER A N 1
ATOM 1475 C CA . SER A 1 198 ? 19.232 -29.135 -3.778 1.00 68.31 198 SER A CA 1
ATOM 1476 C C . SER A 1 198 ? 18.793 -29.231 -5.244 1.00 68.31 198 SER A C 1
ATOM 1478 O O . SER A 1 198 ? 18.153 -30.218 -5.613 1.00 68.31 198 SER A O 1
ATOM 1480 N N . PRO A 1 199 ? 19.115 -28.236 -6.090 1.00 64.62 199 PRO A N 1
ATOM 1481 C CA . PRO A 1 199 ? 18.782 -28.297 -7.505 1.00 64.62 199 PRO A CA 1
ATOM 1482 C C . PRO A 1 199 ? 19.485 -29.491 -8.158 1.00 64.62 199 PRO A C 1
ATOM 1484 O O . PRO A 1 199 ? 20.656 -29.766 -7.884 1.00 64.62 199 PRO A O 1
ATOM 1487 N N . ASN A 1 200 ? 18.756 -30.201 -9.019 1.00 67.25 200 ASN A N 1
ATOM 1488 C CA . ASN A 1 200 ? 19.311 -31.296 -9.805 1.00 67.25 200 ASN A CA 1
ATOM 1489 C C . ASN A 1 200 ? 20.490 -30.794 -10.649 1.00 67.25 200 ASN A C 1
ATOM 1491 O O . ASN A 1 200 ? 20.457 -29.684 -11.186 1.00 67.25 200 ASN A O 1
ATOM 1495 N N . GLN A 1 201 ? 21.524 -31.630 -10.768 1.00 66.94 201 GLN A N 1
ATOM 1496 C CA . GLN A 1 201 ? 22.656 -31.381 -11.658 1.00 66.94 201 GLN A CA 1
ATOM 1497 C C . GLN A 1 201 ? 22.140 -31.146 -13.091 1.00 66.94 201 GLN A C 1
ATOM 1499 O O . GLN A 1 201 ? 21.239 -31.866 -13.532 1.00 66.94 201 GLN A O 1
ATOM 1504 N N . PRO A 1 202 ? 22.673 -30.148 -13.818 1.00 66.81 202 PRO A N 1
ATOM 1505 C CA . PRO A 1 202 ? 22.271 -29.898 -15.194 1.00 66.81 202 PRO A CA 1
ATOM 1506 C C . PRO A 1 202 ? 22.584 -31.119 -16.065 1.00 66.81 202 PRO A C 1
ATOM 1508 O O . PRO A 1 202 ? 23.648 -31.726 -15.948 1.00 66.81 202 PRO A O 1
ATOM 1511 N N . TYR A 1 203 ? 21.647 -31.475 -16.944 1.00 65.06 203 TYR A N 1
ATOM 1512 C CA . TYR A 1 203 ? 21.833 -32.558 -17.904 1.00 65.06 203 TYR A CA 1
ATOM 1513 C C . TYR A 1 203 ? 23.015 -32.241 -18.826 1.00 65.06 203 TYR A C 1
ATOM 1515 O O . TYR A 1 203 ? 23.036 -31.198 -19.482 1.00 65.06 203 TYR A O 1
ATOM 1523 N N . THR A 1 204 ? 23.994 -33.141 -18.897 1.00 67.94 204 THR A N 1
ATOM 1524 C CA . THR A 1 204 ? 25.054 -33.061 -19.904 1.00 67.94 204 THR A CA 1
ATOM 1525 C C . THR A 1 204 ? 24.477 -33.489 -21.246 1.00 67.94 204 THR A C 1
ATOM 1527 O O . THR A 1 204 ? 24.002 -34.618 -21.382 1.00 67.94 204 THR A O 1
ATOM 1530 N N . MET A 1 205 ? 24.502 -32.587 -22.227 1.00 67.69 205 MET A N 1
ATOM 1531 C CA . MET A 1 205 ? 24.134 -32.911 -23.604 1.00 67.69 205 MET A CA 1
ATOM 1532 C C . MET A 1 205 ? 25.080 -33.995 -24.125 1.00 67.69 205 MET A C 1
ATOM 1534 O O . MET A 1 205 ? 26.298 -33.873 -24.006 1.00 67.69 205 MET A O 1
ATOM 1538 N N . GLN A 1 206 ? 24.507 -35.070 -24.658 1.00 69.06 206 GLN A N 1
ATOM 1539 C CA . GLN A 1 206 ? 25.257 -36.160 -25.267 1.00 69.06 206 GLN A CA 1
ATOM 1540 C C . GLN A 1 206 ? 25.896 -35.653 -26.568 1.00 69.06 206 GLN A C 1
ATOM 1542 O O . GLN A 1 206 ? 25.233 -34.968 -27.349 1.00 69.06 206 GLN A O 1
ATOM 1547 N N . GLU A 1 207 ? 27.182 -35.947 -26.781 1.00 77.25 207 GLU A N 1
ATOM 1548 C CA . GLU A 1 207 ? 27.892 -35.535 -27.996 1.00 77.25 207 GLU A CA 1
ATOM 1549 C C . GLU A 1 207 ? 27.204 -36.090 -29.257 1.00 77.25 207 GLU A C 1
ATOM 1551 O O . GLU A 1 207 ? 26.751 -37.241 -29.252 1.00 77.25 207 GLU A O 1
ATOM 1556 N N . PRO A 1 208 ? 27.115 -35.298 -30.343 1.00 70.94 208 PRO A N 1
ATOM 1557 C CA . PRO A 1 208 ? 26.537 -35.754 -31.599 1.00 70.94 208 PRO A CA 1
ATOM 1558 C C . PRO A 1 208 ? 27.302 -36.953 -32.162 1.00 70.94 208 PRO A C 1
ATOM 1560 O O . PRO A 1 208 ? 28.531 -36.959 -32.214 1.00 70.94 208 PRO A O 1
ATOM 1563 N N . ILE A 1 209 ? 26.564 -37.959 -32.629 1.00 72.44 209 ILE A N 1
ATOM 1564 C CA . ILE A 1 209 ? 27.142 -39.133 -33.286 1.00 72.44 209 ILE A CA 1
ATOM 1565 C C . ILE A 1 209 ? 27.710 -38.686 -34.648 1.00 72.44 209 ILE A C 1
ATOM 1567 O O . ILE A 1 209 ? 26.971 -38.072 -35.424 1.00 72.44 209 ILE A O 1
ATOM 1571 N N . PRO A 1 210 ? 28.990 -38.963 -34.959 1.00 63.12 210 PRO A N 1
ATOM 1572 C CA . PRO A 1 210 ? 29.587 -38.562 -36.229 1.00 63.12 210 PRO A CA 1
ATOM 1573 C C . PRO A 1 210 ? 28.943 -39.307 -37.414 1.00 63.12 210 PRO A C 1
ATOM 1575 O O . PRO A 1 210 ? 28.563 -40.473 -37.268 1.00 63.12 210 PRO A O 1
ATOM 1578 N N . PRO A 1 211 ? 28.811 -38.655 -38.586 1.00 65.38 211 PRO A N 1
ATOM 1579 C CA . PRO A 1 211 ? 28.220 -39.270 -39.772 1.00 65.38 211 PRO A CA 1
ATOM 1580 C C . PRO A 1 211 ? 29.091 -40.424 -40.303 1.00 65.38 211 PRO A C 1
ATOM 1582 O O . PRO A 1 211 ? 30.317 -40.313 -40.322 1.00 65.38 211 PRO A O 1
ATOM 1585 N N . GLN A 1 212 ? 28.433 -41.523 -40.704 1.00 51.25 212 GLN A N 1
ATOM 1586 C CA . GLN A 1 212 ? 29.029 -42.690 -41.376 1.00 51.25 212 GLN A CA 1
ATOM 1587 C C . GLN A 1 212 ? 29.271 -42.441 -42.864 1.00 51.25 212 GLN A C 1
ATOM 1589 O O . GLN A 1 212 ? 28.436 -41.740 -43.481 1.00 51.25 212 GLN A O 1
#

Radius of gyration: 48.81 Å; chains: 1; bounding box: 87×76×136 Å